Protein AF-A0A804P8D9-F1 (afdb_monomer)

Nearest PDB structures (foldseek):
  3zqs-assembly1_A  TM=8.638E-01  e=6.338E-15  Homo sapiens
  7kzt-assembly1_L  TM=6.706E-01  e=1.428E-16  Homo sapiens
  7kzp-assembly1_M  TM=8.782E-01  e=5.090E-13  Homo sapiens
  3k1l-assembly2_A  TM=6.107E-01  e=3.452E-10  Drosophila melanogaster
  3k1l-assembly1_B  TM=6.037E-01  e=4.643E-10  Drosophila melanogaster

Radius of gyration: 27.15 Å; Cα contacts (8 Å, |Δi|>4): 315; chains: 1; bounding box: 83×51×57 Å

Structure (mmCIF, N/CA/C/O backbone):
data_AF-A0A804P8D9-F1
#
_entry.id   AF-A0A804P8D9-F1
#
loop_
_atom_site.group_PDB
_atom_site.id
_atom_site.type_symbol
_atom_site.label_atom_id
_atom_site.label_alt_id
_atom_site.label_comp_id
_atom_site.label_asym_id
_atom_site.label_entity_id
_atom_site.label_seq_id
_atom_site.pdbx_PDB_ins_code
_atom_site.Cartn_x
_atom_site.Cartn_y
_atom_site.Cartn_z
_atom_site.occupancy
_atom_site.B_iso_or_equiv
_atom_site.auth_seq_id
_atom_site.auth_comp_id
_atom_site.auth_asym_id
_atom_site.auth_atom_id
_atom_site.pdbx_PDB_model_num
ATOM 1 N N . MET A 1 1 ? 1.919 -11.960 -10.373 1.00 70.56 1 MET A N 1
ATOM 2 C CA . MET A 1 1 ? 2.557 -11.935 -11.715 1.00 70.56 1 MET A CA 1
ATOM 3 C C . MET A 1 1 ? 3.075 -10.523 -11.920 1.00 70.56 1 MET A C 1
ATOM 5 O O . MET A 1 1 ? 2.316 -9.618 -11.621 1.00 70.56 1 MET A O 1
ATOM 9 N N . HIS A 1 2 ? 4.317 -10.318 -12.372 1.00 87.25 2 HIS A N 1
ATOM 10 C CA . HIS A 1 2 ? 4.842 -8.968 -12.634 1.00 87.25 2 HIS A CA 1
ATOM 11 C C . HIS A 1 2 ? 5.103 -8.790 -14.128 1.00 87.25 2 HIS A C 1
ATOM 13 O O . HIS A 1 2 ? 5.672 -9.678 -14.767 1.00 87.25 2 HIS A O 1
ATOM 19 N N . LEU A 1 3 ? 4.702 -7.639 -14.662 1.00 90.06 3 LEU A N 1
ATOM 20 C CA . LEU A 1 3 ? 4.979 -7.231 -16.033 1.00 90.06 3 LEU A CA 1
ATOM 21 C C . LEU A 1 3 ? 6.156 -6.253 -16.034 1.00 90.06 3 LEU A C 1
ATOM 23 O O . LEU A 1 3 ? 6.148 -5.291 -15.267 1.00 90.06 3 LEU A O 1
ATOM 27 N N . LEU A 1 4 ? 7.156 -6.515 -16.877 1.00 93.75 4 LEU A N 1
ATOM 28 C CA . LEU A 1 4 ? 8.277 -5.608 -17.107 1.00 93.75 4 LEU A CA 1
ATOM 29 C C . LEU A 1 4 ? 8.201 -5.091 -18.541 1.00 93.75 4 LEU A C 1
ATOM 31 O O . LEU A 1 4 ? 8.325 -5.856 -19.501 1.00 93.75 4 LEU A O 1
ATOM 35 N N . GLU A 1 5 ? 8.046 -3.785 -18.681 1.00 95.31 5 GLU A N 1
ATOM 36 C CA . GLU A 1 5 ? 8.131 -3.098 -19.961 1.00 95.31 5 GLU A CA 1
ATOM 37 C C . GLU A 1 5 ? 9.526 -2.511 -20.124 1.00 95.31 5 GLU A C 1
ATOM 39 O O . GLU A 1 5 ? 10.049 -1.866 -19.212 1.00 95.31 5 GLU A O 1
ATOM 44 N N . ILE A 1 6 ? 10.137 -2.734 -21.289 1.00 95.50 6 ILE A N 1
ATOM 45 C CA . ILE A 1 6 ? 11.463 -2.209 -21.611 1.00 95.50 6 ILE A CA 1
ATOM 46 C C . ILE A 1 6 ? 11.356 -1.357 -22.873 1.00 95.50 6 ILE A C 1
ATOM 48 O O . ILE A 1 6 ? 10.941 -1.834 -23.932 1.00 95.50 6 ILE A O 1
ATOM 52 N N . THR A 1 7 ? 11.771 -0.097 -22.769 1.00 94.81 7 THR A N 1
ATOM 53 C CA . THR A 1 7 ? 11.796 0.842 -23.894 1.00 94.81 7 THR A CA 1
ATOM 54 C C . THR A 1 7 ? 13.235 1.099 -24.322 1.00 94.81 7 THR A C 1
ATOM 56 O O . THR A 1 7 ? 14.093 1.450 -23.510 1.00 94.81 7 THR A O 1
ATOM 59 N N . LEU A 1 8 ? 13.505 0.915 -25.617 1.00 94.69 8 LEU A N 1
ATOM 60 C CA . LEU A 1 8 ? 14.832 1.133 -26.189 1.00 94.69 8 LEU A CA 1
ATOM 61 C C . LEU A 1 8 ? 14.921 2.546 -26.782 1.00 94.69 8 LEU A C 1
ATOM 63 O O . LEU A 1 8 ? 14.118 2.876 -27.661 1.00 94.69 8 LEU A O 1
ATOM 67 N N . PRO A 1 9 ? 15.879 3.381 -26.345 1.00 93.69 9 PRO A N 1
ATOM 68 C CA . PRO A 1 9 ? 16.094 4.690 -26.949 1.00 93.69 9 PRO A CA 1
ATOM 69 C C . PRO A 1 9 ? 16.750 4.568 -28.333 1.00 93.69 9 PRO A C 1
ATOM 71 O O . PRO A 1 9 ? 17.374 3.560 -28.659 1.00 93.69 9 PRO A O 1
ATOM 74 N N . MET A 1 10 ? 16.693 5.642 -29.126 1.00 92.25 10 MET A N 1
ATOM 75 C CA . MET A 1 10 ? 17.360 5.712 -30.439 1.00 92.25 10 MET A CA 1
ATOM 76 C C . MET A 1 10 ? 18.881 5.508 -30.359 1.00 92.25 10 MET A C 1
ATOM 78 O O . MET A 1 10 ? 19.472 4.977 -31.291 1.00 92.25 10 MET A O 1
ATOM 82 N N . GLY A 1 11 ? 19.509 5.910 -29.248 1.00 90.12 11 GLY A N 1
ATOM 83 C CA . GLY A 1 11 ? 20.945 5.747 -29.004 1.00 90.12 11 GLY A CA 1
ATOM 84 C C . GLY A 1 11 ? 21.343 4.387 -28.425 1.00 90.12 11 GLY A C 1
ATOM 85 O O . GLY A 1 11 ? 22.463 4.245 -27.945 1.00 90.12 11 GLY A O 1
ATOM 86 N N . TYR A 1 12 ? 20.445 3.401 -28.387 1.00 89.62 12 TYR A N 1
ATOM 87 C CA . TYR A 1 12 ? 20.759 2.068 -27.871 1.00 89.62 12 TYR A CA 1
ATOM 88 C C . TYR A 1 12 ? 21.812 1.358 -28.753 1.00 89.62 12 TYR A C 1
ATOM 90 O O . TYR A 1 12 ? 21.671 1.380 -29.977 1.00 89.62 12 TYR A O 1
ATOM 98 N N . PRO A 1 13 ? 22.827 0.672 -28.183 1.00 88.56 13 PRO A N 1
ATOM 99 C CA . PRO A 1 13 ? 23.043 0.393 -26.757 1.00 88.56 13 PRO A CA 1
ATOM 100 C C . PRO A 1 13 ? 23.926 1.409 -26.009 1.00 88.56 13 PRO A C 1
ATOM 102 O O . PRO A 1 13 ? 24.152 1.223 -24.814 1.00 88.56 13 PRO A O 1
ATOM 105 N N . GLU A 1 14 ? 24.427 2.462 -26.664 1.00 92.19 14 GLU A N 1
ATOM 106 C CA . GLU A 1 14 ? 25.230 3.507 -25.999 1.00 92.19 14 GLU A CA 1
ATOM 107 C C . GLU A 1 14 ? 24.412 4.249 -24.929 1.00 92.19 14 GLU A C 1
ATOM 109 O O . GLU A 1 14 ? 24.916 4.588 -23.861 1.00 92.19 14 GLU A O 1
ATOM 114 N N . SER A 1 15 ? 23.115 4.438 -25.183 1.00 90.06 15 SER A N 1
ATOM 115 C CA . SER A 1 15 ? 22.131 4.899 -24.200 1.00 90.06 15 SER A CA 1
ATOM 116 C C . SER A 1 15 ? 21.420 3.716 -23.522 1.00 90.06 15 SER A C 1
ATOM 118 O O . SER A 1 15 ? 21.020 2.775 -24.220 1.00 90.06 15 SER A O 1
ATOM 120 N N . PRO A 1 16 ? 21.213 3.749 -22.189 1.00 93.06 16 PRO A N 1
ATOM 121 C CA . PRO A 1 16 ? 20.563 2.663 -21.462 1.00 93.06 16 PRO A CA 1
ATOM 122 C C . PRO A 1 16 ? 19.077 2.530 -21.818 1.00 93.06 16 PRO A C 1
ATOM 124 O O . PRO A 1 16 ? 18.420 3.537 -22.092 1.00 93.06 16 PRO A O 1
ATOM 127 N N . PRO A 1 17 ? 18.512 1.310 -21.773 1.00 94.38 17 PRO A N 1
ATOM 128 C CA . PRO A 1 17 ? 17.069 1.130 -21.857 1.00 94.38 17 PRO A CA 1
ATOM 129 C C . PRO A 1 17 ? 16.378 1.715 -20.618 1.00 94.38 17 PRO A C 1
ATOM 131 O O . PRO A 1 17 ? 16.931 1.684 -19.516 1.00 94.38 17 PRO A O 1
ATOM 134 N N . SER A 1 18 ? 15.148 2.200 -20.783 1.00 94.50 18 SER A N 1
ATOM 135 C CA . SER A 1 18 ? 14.271 2.538 -19.659 1.00 94.50 18 SER A CA 1
ATOM 136 C C . SER A 1 18 ? 13.321 1.383 -19.356 1.00 94.50 18 SER A C 1
ATOM 138 O O . SER A 1 18 ? 12.985 0.589 -20.239 1.00 94.50 18 SER A O 1
ATOM 140 N N . ILE A 1 19 ? 12.909 1.278 -18.092 1.00 95.75 19 ILE A N 1
ATOM 141 C CA . ILE A 1 19 ? 11.992 0.237 -17.629 1.00 95.75 19 ILE A CA 1
ATOM 142 C C . ILE A 1 19 ? 10.770 0.834 -16.939 1.00 95.75 19 ILE A C 1
ATOM 144 O O . ILE A 1 19 ? 10.863 1.888 -16.312 1.00 95.75 19 ILE A O 1
ATOM 148 N N . SER A 1 20 ? 9.650 0.126 -17.032 1.00 95.62 20 SER A N 1
ATOM 149 C CA . SER A 1 20 ? 8.416 0.397 -16.296 1.00 95.62 20 SER A CA 1
ATOM 150 C C . SER A 1 20 ? 7.831 -0.920 -15.788 1.00 95.62 20 SER A C 1
ATOM 152 O O . SER A 1 20 ? 7.937 -1.951 -16.456 1.00 95.62 20 SER A O 1
ATOM 154 N N . ALA A 1 21 ? 7.268 -0.901 -14.582 1.00 94.50 21 ALA A N 1
ATOM 155 C CA . ALA A 1 21 ? 6.619 -2.046 -13.954 1.00 94.50 21 ALA A CA 1
ATOM 156 C C . ALA A 1 21 ? 5.716 -1.580 -12.803 1.00 94.50 21 ALA A C 1
ATOM 158 O O . ALA A 1 21 ? 5.996 -0.561 -12.172 1.00 94.50 21 ALA A O 1
ATOM 159 N N . ASP A 1 22 ? 4.683 -2.366 -12.487 1.00 94.62 22 ASP A N 1
ATOM 160 C CA . ASP A 1 22 ? 3.843 -2.180 -11.293 1.00 94.62 22 ASP A CA 1
ATOM 161 C C . ASP A 1 22 ? 4.613 -2.648 -10.044 1.00 94.62 22 ASP A C 1
ATOM 163 O O . ASP A 1 22 ? 4.517 -3.795 -9.608 1.00 94.62 22 ASP A O 1
ATOM 167 N N . VAL A 1 23 ? 5.487 -1.777 -9.537 1.00 96.00 23 VAL A N 1
ATOM 168 C CA . VAL A 1 23 ? 6.312 -1.962 -8.333 1.00 96.00 23 VAL A CA 1
ATOM 169 C C . VAL A 1 23 ? 6.397 -0.633 -7.571 1.00 96.00 23 VAL A C 1
ATOM 171 O O . VAL A 1 23 ? 6.328 0.422 -8.201 1.00 96.00 23 VAL A O 1
ATOM 174 N N . PRO A 1 24 ? 6.583 -0.632 -6.236 1.00 95.38 24 PRO A N 1
ATOM 175 C CA . PRO A 1 24 ? 6.532 0.604 -5.444 1.00 95.38 24 PRO A CA 1
ATOM 176 C C . PRO A 1 24 ? 7.679 1.569 -5.769 1.00 95.38 24 PRO A C 1
ATOM 178 O O . PRO A 1 24 ? 7.572 2.775 -5.569 1.00 95.38 24 PRO A O 1
ATOM 181 N N . TYR A 1 25 ? 8.798 1.041 -6.268 1.00 96.56 25 TYR A N 1
ATOM 182 C CA . TYR A 1 25 ? 9.882 1.821 -6.848 1.00 96.56 25 TYR A CA 1
ATOM 183 C C . TYR A 1 25 ? 10.710 0.948 -7.791 1.00 96.56 25 TYR A C 1
ATOM 185 O O . TYR A 1 25 ? 10.872 -0.257 -7.572 1.00 96.56 25 TYR A O 1
ATOM 193 N N . LEU A 1 26 ? 11.260 1.560 -8.839 1.00 96.44 26 LEU A N 1
ATOM 194 C CA . LEU A 1 26 ? 12.100 0.871 -9.817 1.00 96.44 26 LEU A CA 1
ATOM 195 C C . LEU A 1 26 ? 13.545 0.721 -9.308 1.00 96.44 26 LEU A C 1
ATOM 197 O O . LEU A 1 26 ? 14.041 1.590 -8.579 1.00 96.44 26 LEU A O 1
ATOM 201 N N . PRO A 1 27 ? 14.254 -0.354 -9.702 1.00 95.56 27 PRO A N 1
ATOM 202 C CA . PRO A 1 27 ? 15.679 -0.468 -9.439 1.00 95.56 27 PRO A CA 1
ATOM 203 C C . PRO A 1 27 ? 16.461 0.544 -10.275 1.00 95.56 27 PRO A C 1
ATOM 205 O O . PRO A 1 27 ? 16.093 0.869 -11.407 1.00 95.56 27 PRO A O 1
ATOM 208 N N . LYS A 1 28 ? 17.612 0.978 -9.757 1.00 94.50 28 LYS A N 1
ATOM 209 C CA . LYS A 1 28 ? 18.605 1.664 -10.584 1.00 94.50 28 LYS A CA 1
ATOM 210 C C . LYS A 1 28 ? 19.271 0.631 -11.490 1.00 94.50 28 LYS A C 1
ATOM 212 O O . LYS A 1 28 ? 19.990 -0.235 -11.004 1.00 94.50 28 LYS A O 1
ATOM 217 N N . ILE A 1 29 ? 19.037 0.732 -12.794 1.00 94.12 29 ILE A N 1
ATOM 218 C CA . ILE A 1 29 ? 19.648 -0.173 -13.768 1.00 94.12 29 ILE A CA 1
ATOM 219 C C . ILE A 1 29 ? 21.111 0.210 -13.990 1.00 94.12 29 ILE A C 1
ATOM 221 O O . ILE A 1 29 ? 21.431 1.323 -14.408 1.00 94.12 29 ILE A O 1
ATOM 225 N N . HIS A 1 30 ? 22.001 -0.739 -13.728 1.00 95.94 30 HIS A N 1
ATOM 226 C CA . HIS A 1 30 ? 23.399 -0.681 -14.116 1.00 95.94 30 HIS A CA 1
ATOM 227 C C . HIS A 1 30 ? 23.526 -1.132 -15.572 1.00 95.94 30 HIS A C 1
ATOM 229 O O . HIS A 1 30 ? 23.191 -2.268 -15.917 1.00 95.94 30 HIS A O 1
ATOM 235 N N . TRP A 1 31 ? 23.994 -0.227 -16.428 1.00 96.19 31 TRP A N 1
ATOM 236 C CA . TRP A 1 31 ? 24.093 -0.439 -17.867 1.00 96.19 31 TRP A CA 1
ATOM 237 C C . TRP A 1 31 ? 25.438 0.038 -18.410 1.00 96.19 31 TRP A C 1
ATOM 239 O O . TRP A 1 31 ? 26.001 1.026 -17.942 1.00 96.19 31 TRP A O 1
ATOM 249 N N . SER A 1 32 ? 25.927 -0.659 -19.430 1.00 95.62 32 SER A N 1
ATOM 250 C CA . SER A 1 32 ? 27.076 -0.281 -20.250 1.00 95.62 32 SER A CA 1
ATOM 251 C C . SER A 1 32 ? 26.825 -0.698 -21.702 1.00 95.62 32 SER A C 1
ATOM 253 O O . SER A 1 32 ? 25.972 -1.546 -21.956 1.00 95.62 32 SER A O 1
ATOM 255 N N . LYS A 1 33 ? 27.623 -0.210 -22.659 1.00 90.44 33 LYS A N 1
ATOM 256 C CA . LYS A 1 33 ? 27.546 -0.648 -24.071 1.00 90.44 33 LYS A CA 1
ATOM 257 C C . LYS A 1 33 ? 27.732 -2.163 -24.281 1.00 90.44 33 LYS A C 1
ATOM 259 O O . LYS A 1 33 ? 27.297 -2.728 -25.284 1.00 90.44 33 LYS A O 1
ATOM 264 N N . ASN A 1 34 ? 28.356 -2.842 -23.316 1.00 93.88 34 ASN A N 1
ATOM 265 C CA . ASN A 1 34 ? 28.555 -4.293 -23.334 1.00 93.88 34 ASN A CA 1
ATOM 266 C C . ASN A 1 34 ? 27.398 -5.063 -22.682 1.00 93.88 34 ASN A C 1
ATOM 268 O O . ASN A 1 34 ? 27.319 -6.283 -22.831 1.00 93.88 34 ASN A O 1
ATOM 272 N N . SER A 1 35 ? 26.494 -4.367 -21.995 1.00 96.06 35 SER A N 1
ATOM 273 C CA . SER A 1 35 ? 25.303 -4.960 -21.402 1.00 96.06 35 SER A CA 1
ATOM 274 C C . SER A 1 35 ? 24.313 -5.409 -22.480 1.00 96.06 35 SER A C 1
ATOM 276 O O . SER A 1 35 ? 24.371 -5.024 -23.654 1.00 96.06 35 SER A O 1
ATOM 278 N N . ARG A 1 36 ? 23.410 -6.297 -22.087 1.00 94.62 36 ARG A N 1
ATOM 279 C CA . ARG A 1 36 ? 22.353 -6.880 -22.913 1.00 94.62 36 ARG A CA 1
ATOM 280 C C . ARG A 1 36 ? 21.032 -6.794 -22.160 1.00 94.62 36 ARG A C 1
ATOM 282 O O . ARG A 1 36 ? 21.011 -6.714 -20.936 1.00 94.62 36 ARG A O 1
ATOM 289 N N . LEU A 1 37 ? 19.908 -6.889 -22.870 1.00 93.69 37 LEU A N 1
ATOM 290 C CA . LEU A 1 37 ? 18.577 -6.841 -22.241 1.00 93.69 37 LEU A CA 1
ATOM 291 C C . LEU A 1 37 ? 18.379 -7.913 -21.158 1.00 93.69 37 LEU A C 1
ATOM 293 O O . LEU A 1 37 ? 17.711 -7.654 -20.161 1.00 93.69 37 LEU A O 1
ATOM 297 N N . LYS A 1 38 ? 19.027 -9.079 -21.290 1.00 95.12 38 LYS A N 1
ATOM 298 C CA . LYS A 1 38 ? 19.039 -10.101 -20.232 1.00 95.12 38 LYS A CA 1
ATOM 299 C C . LYS A 1 38 ? 19.589 -9.579 -18.898 1.00 95.12 38 LYS A C 1
ATOM 301 O O . LYS A 1 38 ? 19.098 -9.987 -17.855 1.00 95.12 38 LYS A O 1
ATOM 306 N N . ASP A 1 39 ? 20.546 -8.651 -18.916 1.00 96.06 39 ASP A N 1
ATOM 307 C CA . ASP A 1 39 ? 21.148 -8.101 -17.698 1.00 96.06 39 ASP A CA 1
ATOM 308 C C . ASP A 1 39 ? 20.156 -7.185 -16.970 1.00 96.06 39 ASP A C 1
ATOM 310 O O . ASP A 1 39 ? 20.126 -7.162 -15.742 1.00 96.06 39 ASP A O 1
ATOM 314 N N . VAL A 1 40 ? 19.298 -6.478 -17.717 1.00 96.06 40 VAL A N 1
ATOM 315 C CA . VAL A 1 40 ? 18.178 -5.694 -17.165 1.00 96.06 40 VAL A CA 1
ATOM 316 C C . VAL A 1 40 ? 17.165 -6.622 -16.502 1.00 96.06 40 VAL A C 1
ATOM 318 O O . VAL A 1 40 ? 16.740 -6.366 -15.379 1.00 96.06 40 VAL A O 1
ATOM 321 N N . ILE A 1 41 ? 16.824 -7.733 -17.162 1.00 95.56 41 ILE A N 1
ATOM 322 C CA . ILE A 1 41 ? 15.901 -8.738 -16.619 1.00 95.56 41 ILE A CA 1
ATOM 323 C C . ILE A 1 41 ? 16.467 -9.345 -15.329 1.00 95.56 41 ILE A C 1
ATOM 325 O O . ILE A 1 41 ? 15.751 -9.415 -14.334 1.00 95.56 41 ILE A O 1
ATOM 329 N N . CYS A 1 42 ? 17.747 -9.729 -15.306 1.00 97.12 42 CYS A N 1
ATOM 330 C CA . CYS A 1 42 ? 18.402 -10.263 -14.109 1.00 97.12 42 CYS A CA 1
ATOM 331 C C . CYS A 1 42 ? 18.394 -9.256 -12.947 1.00 97.12 42 CYS A C 1
ATOM 333 O O . CYS A 1 42 ? 18.073 -9.622 -11.816 1.00 97.12 42 CYS A O 1
ATOM 335 N N . GLN A 1 43 ? 18.704 -7.983 -13.218 1.00 97.62 43 GLN A N 1
ATOM 336 C CA . GLN A 1 43 ? 18.652 -6.918 -12.211 1.00 97.62 43 GLN A CA 1
ATOM 337 C C . GLN A 1 43 ? 17.231 -6.703 -11.685 1.00 97.62 43 GLN A C 1
ATOM 339 O O . GLN A 1 43 ? 17.032 -6.598 -10.475 1.00 97.62 43 GLN A O 1
ATOM 344 N N . PHE A 1 44 ? 16.232 -6.704 -12.568 1.00 97.12 44 PHE A N 1
ATOM 345 C CA . PHE A 1 44 ? 14.835 -6.584 -12.168 1.00 97.12 44 PHE A CA 1
ATOM 346 C C . PHE A 1 44 ? 14.380 -7.784 -11.329 1.00 97.12 44 PHE A C 1
ATOM 348 O O . PHE A 1 44 ? 13.766 -7.605 -10.285 1.00 97.12 44 PHE A O 1
ATOM 355 N N . GLN A 1 45 ? 14.747 -9.010 -11.704 1.00 96.38 45 GLN A N 1
ATOM 356 C CA . GLN A 1 45 ? 14.450 -10.206 -10.911 1.00 96.38 45 GLN A CA 1
ATOM 357 C C . GLN A 1 45 ? 15.087 -10.164 -9.518 1.00 96.38 45 GLN A C 1
ATOM 359 O O . GLN A 1 45 ? 14.454 -10.577 -8.548 1.00 96.38 45 GLN A O 1
ATOM 364 N N . ALA A 1 46 ? 16.322 -9.668 -9.397 1.00 97.06 46 ALA A N 1
ATOM 365 C CA . ALA A 1 46 ? 16.956 -9.453 -8.099 1.00 97.06 46 ALA A CA 1
ATOM 366 C C . ALA A 1 46 ? 16.199 -8.398 -7.276 1.00 97.06 46 ALA A C 1
ATOM 368 O O . ALA A 1 46 ? 15.964 -8.600 -6.087 1.00 97.06 46 ALA A O 1
ATOM 369 N N . HIS A 1 47 ? 15.743 -7.325 -7.920 1.00 97.56 47 HIS A N 1
ATOM 370 C CA . HIS A 1 47 ? 14.931 -6.286 -7.289 1.00 97.56 47 HIS A CA 1
ATOM 371 C C . HIS A 1 47 ? 13.590 -6.808 -6.764 1.00 97.56 47 HIS A C 1
ATOM 373 O O . HIS A 1 47 ? 13.218 -6.506 -5.634 1.00 97.56 47 HIS A O 1
ATOM 379 N N . LEU A 1 48 ? 12.902 -7.667 -7.524 1.00 95.88 48 LEU A N 1
ATOM 380 C CA . LEU A 1 48 ? 11.666 -8.315 -7.066 1.00 95.88 48 LEU A CA 1
ATOM 381 C C . LEU A 1 48 ? 11.884 -9.133 -5.780 1.00 95.88 48 LEU A C 1
ATOM 383 O O . LEU A 1 48 ? 10.988 -9.206 -4.947 1.00 95.88 48 LEU A O 1
ATOM 387 N N . LYS A 1 49 ? 13.069 -9.732 -5.585 1.00 96.31 49 LYS A N 1
ATOM 388 C CA . LYS A 1 49 ? 13.386 -10.454 -4.339 1.00 96.31 49 LYS A CA 1
ATOM 389 C C . LYS A 1 49 ? 13.515 -9.512 -3.143 1.00 96.31 49 LYS A C 1
ATOM 391 O O . LYS A 1 49 ? 13.094 -9.883 -2.056 1.00 96.31 49 LYS A O 1
ATOM 396 N N . ILE A 1 50 ? 14.064 -8.312 -3.343 1.00 96.44 50 ILE A N 1
ATOM 397 C CA . ILE A 1 50 ? 14.168 -7.280 -2.298 1.00 96.44 50 ILE A CA 1
ATOM 398 C C . ILE A 1 50 ? 12.768 -6.798 -1.897 1.00 96.44 50 ILE A C 1
ATOM 400 O O . ILE A 1 50 ? 12.460 -6.700 -0.716 1.00 96.44 50 ILE A O 1
ATOM 404 N N . LEU A 1 51 ? 11.897 -6.565 -2.881 1.00 97.50 51 LEU A N 1
ATOM 405 C CA . LEU A 1 51 ? 10.518 -6.116 -2.662 1.00 97.50 51 LEU A CA 1
ATOM 406 C C . LEU A 1 51 ? 9.596 -7.178 -2.042 1.00 97.50 51 LEU A C 1
ATOM 408 O O . LEU A 1 51 ? 8.480 -6.855 -1.642 1.00 97.50 51 LEU A O 1
ATOM 412 N N . GLN A 1 52 ? 10.040 -8.434 -1.937 1.00 96.31 52 GLN A N 1
ATOM 413 C CA . GLN A 1 52 ? 9.209 -9.514 -1.410 1.00 96.31 52 GLN A CA 1
ATOM 414 C C . GLN A 1 52 ? 8.791 -9.269 0.045 1.00 96.31 52 GLN A C 1
ATOM 416 O O . GLN A 1 52 ? 7.667 -9.605 0.403 1.00 96.31 52 GLN A O 1
ATOM 421 N N . GLU A 1 53 ? 9.654 -8.667 0.869 1.00 95.75 53 GLU A N 1
ATOM 422 C CA . GLU A 1 53 ? 9.294 -8.314 2.248 1.00 95.75 53 GLU A CA 1
ATOM 423 C C . GLU A 1 53 ? 8.153 -7.290 2.276 1.00 95.75 53 GLU A C 1
ATOM 425 O O . GLU A 1 53 ? 7.210 -7.449 3.043 1.00 95.75 53 GLU A O 1
ATOM 430 N N . PHE A 1 54 ? 8.185 -6.296 1.382 1.00 97.81 54 PHE A N 1
ATOM 431 C CA . PHE A 1 54 ? 7.125 -5.297 1.275 1.00 97.81 54 PHE A CA 1
ATOM 432 C C . PHE A 1 54 ? 5.783 -5.929 0.914 1.00 97.81 54 PHE A C 1
ATOM 434 O O . PHE A 1 54 ? 4.805 -5.698 1.620 1.00 97.81 54 PHE A O 1
ATOM 441 N N . TRP A 1 55 ? 5.728 -6.768 -0.124 1.00 97.44 55 TRP A N 1
ATOM 442 C CA . TRP A 1 55 ? 4.470 -7.423 -0.491 1.00 97.44 55 TRP A CA 1
ATOM 443 C C . TRP A 1 55 ? 3.964 -8.366 0.594 1.00 97.44 55 TRP A C 1
ATOM 445 O O . TRP A 1 55 ? 2.767 -8.393 0.832 1.00 97.44 55 TRP A O 1
ATOM 455 N N . ASN A 1 56 ? 4.849 -9.059 1.315 1.00 96.00 56 ASN A N 1
ATOM 456 C CA . ASN A 1 56 ? 4.430 -9.886 2.447 1.00 96.00 56 ASN A CA 1
ATOM 457 C C . ASN A 1 56 ? 3.760 -9.047 3.549 1.00 96.00 56 ASN A C 1
ATOM 459 O O . ASN A 1 56 ? 2.737 -9.462 4.088 1.00 96.00 56 ASN A O 1
ATOM 463 N N . THR A 1 57 ? 4.312 -7.873 3.875 1.00 96.56 57 THR A N 1
ATOM 464 C CA . THR A 1 57 ? 3.707 -6.959 4.854 1.00 96.56 57 THR A CA 1
ATOM 465 C C . THR A 1 57 ? 2.368 -6.411 4.358 1.00 96.56 57 THR A C 1
ATOM 467 O O . THR A 1 57 ? 1.408 -6.380 5.125 1.00 96.56 57 THR A O 1
ATOM 470 N N . MET A 1 58 ? 2.269 -6.014 3.084 1.00 96.25 58 MET A N 1
ATOM 471 C CA . MET A 1 58 ? 1.004 -5.538 2.507 1.00 96.25 58 MET A CA 1
ATOM 472 C C . MET A 1 58 ? -0.061 -6.646 2.476 1.00 96.25 58 MET A C 1
ATOM 474 O O . MET A 1 58 ? -1.195 -6.395 2.868 1.00 96.25 58 MET A O 1
ATOM 478 N N . ASP A 1 59 ? 0.309 -7.875 2.104 1.00 94.19 59 ASP A N 1
ATOM 479 C CA . ASP A 1 59 ? -0.585 -9.041 2.106 1.00 94.19 59 ASP A CA 1
ATOM 480 C C . ASP A 1 59 ? -1.071 -9.380 3.529 1.00 94.19 59 ASP A C 1
ATOM 482 O O . ASP A 1 59 ? -2.227 -9.759 3.723 1.00 94.19 59 ASP A O 1
ATOM 486 N N . GLU A 1 60 ? -0.211 -9.240 4.547 1.00 94.19 60 GLU A N 1
ATOM 487 C CA . GLU A 1 60 ? -0.607 -9.407 5.952 1.00 94.19 60 GLU A CA 1
ATOM 488 C C . GLU A 1 60 ? -1.635 -8.347 6.367 1.00 94.19 60 GLU A C 1
ATOM 490 O O . GLU A 1 60 ? -2.666 -8.689 6.952 1.00 94.19 60 GLU A O 1
ATOM 495 N N . ILE A 1 61 ? -1.371 -7.078 6.042 1.00 94.88 61 ILE A N 1
ATOM 496 C CA . ILE A 1 61 ? -2.281 -5.956 6.300 1.00 94.88 61 ILE A CA 1
ATOM 497 C C . ILE A 1 61 ? -3.642 -6.220 5.648 1.00 94.88 61 ILE A C 1
ATOM 499 O O . ILE A 1 61 ? -4.662 -6.154 6.333 1.00 94.88 61 ILE A O 1
ATOM 503 N N . ASP A 1 62 ? -3.651 -6.585 4.366 1.00 91.44 62 ASP A N 1
ATOM 504 C CA . ASP A 1 62 ? -4.866 -6.806 3.576 1.00 91.44 62 ASP A CA 1
ATOM 505 C C . ASP A 1 62 ? -5.689 -7.998 4.073 1.00 91.44 62 ASP A C 1
ATOM 507 O O . ASP A 1 62 ? -6.915 -8.017 3.956 1.00 91.44 62 ASP A O 1
ATOM 511 N N . LYS A 1 63 ? -5.022 -8.996 4.658 1.00 91.38 63 LYS A N 1
ATOM 512 C CA . LYS A 1 63 ? -5.669 -10.186 5.209 1.00 91.38 63 LYS A CA 1
ATOM 513 C C . LYS A 1 63 ? -6.269 -9.956 6.595 1.00 91.38 63 LYS A C 1
ATOM 515 O O . LYS A 1 63 ? -7.290 -10.561 6.915 1.00 91.38 63 LYS A O 1
ATOM 520 N N . VAL A 1 64 ? -5.596 -9.179 7.443 1.00 93.19 64 VAL A N 1
ATOM 521 C CA . VAL A 1 64 ? -5.917 -9.087 8.879 1.00 93.19 64 VAL A CA 1
ATOM 522 C C . VAL A 1 64 ? -6.741 -7.851 9.219 1.00 93.19 64 VAL A C 1
ATOM 524 O O . VAL A 1 64 ? -7.524 -7.898 10.162 1.00 93.19 64 VAL A O 1
ATOM 527 N N . LEU A 1 65 ? -6.576 -6.749 8.487 1.00 94.50 65 LEU A N 1
ATOM 528 C CA . LEU A 1 65 ? -7.215 -5.472 8.799 1.00 94.50 65 LEU A CA 1
ATOM 529 C C . LEU A 1 65 ? -8.394 -5.195 7.871 1.00 94.50 65 LEU A C 1
ATOM 531 O O . LEU A 1 65 ? -8.400 -5.589 6.706 1.00 94.50 65 LEU A O 1
ATOM 535 N N . TRP A 1 66 ? -9.393 -4.465 8.368 1.00 94.50 66 TRP A N 1
ATOM 536 C CA . TRP A 1 66 ? -10.502 -4.012 7.534 1.00 94.50 66 TRP A CA 1
ATOM 537 C C . TRP A 1 66 ? -10.051 -2.891 6.587 1.00 94.50 66 TRP A C 1
ATOM 539 O O . TRP A 1 66 ? -10.133 -1.703 6.905 1.00 94.50 66 TRP A O 1
ATOM 549 N N . ILE A 1 67 ? -9.592 -3.279 5.396 1.00 93.44 67 ILE A N 1
ATOM 550 C CA . ILE A 1 67 ? -9.223 -2.354 4.320 1.00 93.44 67 ILE A CA 1
ATOM 551 C C . ILE A 1 67 ? -10.480 -1.848 3.613 1.00 93.44 67 ILE A C 1
ATOM 553 O O . ILE A 1 67 ? -11.289 -2.634 3.117 1.00 93.44 67 ILE A O 1
ATOM 557 N N . VAL A 1 68 ? -10.626 -0.528 3.570 1.00 88.19 68 VAL A N 1
ATOM 558 C CA . VAL A 1 68 ? -11.722 0.184 2.895 1.00 88.19 68 VAL A CA 1
ATOM 559 C C . VAL A 1 68 ? -11.287 0.659 1.513 1.00 88.19 68 VAL A C 1
ATOM 561 O O . VAL A 1 68 ? -12.092 0.706 0.592 1.00 88.19 68 VAL A O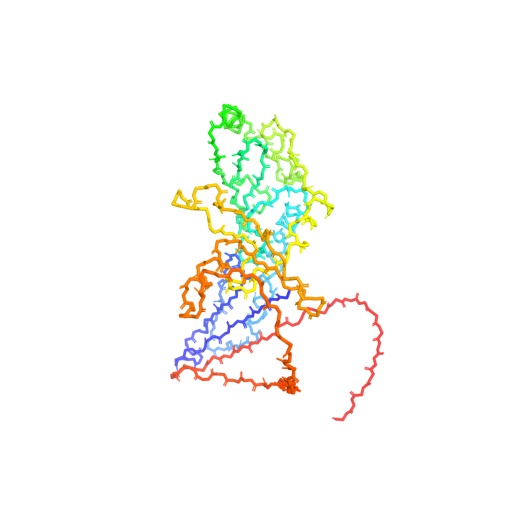 1
ATOM 564 N N . ASP A 1 69 ? -10.017 1.034 1.368 1.00 79.88 69 ASP A N 1
ATOM 565 C CA . ASP A 1 69 ? -9.451 1.493 0.102 1.00 79.88 69 ASP A CA 1
ATOM 566 C C . ASP A 1 69 ? -7.943 1.180 0.041 1.00 79.88 69 ASP A C 1
ATOM 568 O O . ASP A 1 69 ? -7.248 1.364 1.052 1.00 79.88 69 ASP A O 1
ATOM 572 N N . PRO A 1 70 ? -7.423 0.689 -1.099 1.00 82.31 70 PRO A N 1
ATOM 573 C CA . PRO A 1 70 ? -8.133 0.290 -2.324 1.00 82.31 70 PRO A CA 1
ATOM 574 C C . PRO A 1 70 ? -8.917 -1.024 -2.159 1.00 82.31 70 PRO A C 1
ATOM 576 O O . PRO A 1 70 ? -8.540 -1.895 -1.377 1.00 82.31 70 PRO A O 1
ATOM 579 N N . THR A 1 71 ? -9.962 -1.226 -2.965 1.00 75.94 71 THR A N 1
ATOM 580 C CA . THR A 1 71 ? -10.674 -2.521 -3.042 1.00 75.94 71 THR A CA 1
ATOM 581 C C . THR A 1 71 ? -9.869 -3.596 -3.777 1.00 75.94 71 THR A C 1
ATOM 583 O O . THR A 1 71 ? -9.998 -4.785 -3.487 1.00 75.94 71 THR A O 1
ATOM 586 N N . LYS A 1 72 ? -9.028 -3.183 -4.732 1.00 78.88 72 LYS A N 1
ATOM 587 C CA . LYS A 1 72 ? -8.121 -4.041 -5.507 1.00 78.88 72 LYS A CA 1
ATOM 588 C C . LYS A 1 72 ? -6.741 -3.377 -5.577 1.00 78.88 72 LYS A C 1
ATOM 590 O O . LYS A 1 72 ? -6.508 -2.571 -6.478 1.00 78.88 72 LYS A O 1
ATOM 595 N N . PRO A 1 73 ? -5.839 -3.650 -4.621 1.00 86.50 73 PRO A N 1
ATOM 596 C CA . PRO A 1 73 ? -4.517 -3.037 -4.618 1.00 86.50 73 PRO A CA 1
ATOM 597 C C . PRO A 1 73 ? -3.648 -3.521 -5.782 1.00 86.50 73 PRO A C 1
ATOM 599 O O . PRO A 1 73 ? -3.665 -4.700 -6.138 1.00 86.50 73 PRO A O 1
ATOM 602 N N . SER A 1 74 ? -2.847 -2.610 -6.341 1.00 89.00 74 SER A N 1
ATOM 603 C CA . SER A 1 74 ? -1.758 -2.956 -7.262 1.00 89.00 74 SER A CA 1
ATOM 604 C C . SER A 1 74 ? -0.467 -3.258 -6.492 1.00 89.00 74 SER A C 1
ATOM 606 O O . SER A 1 74 ? -0.330 -2.904 -5.316 1.00 89.00 74 SER A O 1
ATOM 608 N N . TYR A 1 75 ? 0.517 -3.870 -7.154 1.00 91.12 75 TYR A N 1
ATOM 609 C CA . TYR A 1 75 ? 1.807 -4.182 -6.535 1.00 91.12 75 TYR A CA 1
ATOM 610 C C . TYR A 1 75 ? 2.652 -2.937 -6.237 1.00 91.12 75 TYR A C 1
ATOM 612 O O . TYR A 1 75 ? 3.557 -3.017 -5.403 1.00 91.12 75 TYR A O 1
ATOM 620 N N . ALA A 1 76 ? 2.384 -1.805 -6.896 1.00 93.56 76 ALA A N 1
ATOM 621 C CA . ALA A 1 76 ? 3.026 -0.525 -6.606 1.00 93.56 76 ALA A CA 1
ATOM 622 C C . ALA A 1 76 ? 2.417 0.220 -5.412 1.00 93.56 76 ALA A C 1
ATOM 624 O O . ALA A 1 76 ? 3.046 1.129 -4.869 1.00 93.56 76 ALA A O 1
ATOM 625 N N . MET A 1 77 ? 1.198 -0.132 -5.000 1.00 90.56 77 MET A N 1
ATOM 626 C CA . MET A 1 77 ? 0.443 0.673 -4.052 1.00 90.56 77 MET A CA 1
ATOM 627 C C . MET A 1 77 ? 0.870 0.422 -2.602 1.00 90.56 77 MET A C 1
ATOM 629 O O . MET A 1 77 ? 0.616 -0.641 -2.038 1.00 90.56 77 MET A O 1
ATOM 633 N N . SER A 1 78 ? 1.460 1.445 -1.983 1.00 94.75 78 SER A N 1
ATOM 634 C CA . SER A 1 78 ? 2.008 1.407 -0.620 1.00 94.75 78 SER A CA 1
ATOM 635 C C . SER A 1 78 ? 1.088 1.965 0.468 1.00 94.75 78 SER A C 1
ATOM 637 O O . SER A 1 78 ? 1.464 1.948 1.639 1.00 94.75 78 SER A O 1
ATOM 639 N N . HIS A 1 79 ? -0.088 2.481 0.103 1.00 93.88 79 HIS A N 1
ATOM 640 C CA . HIS A 1 79 ? -1.052 3.002 1.069 1.00 93.88 79 HIS A CA 1
ATOM 641 C C . HIS A 1 79 ? -2.217 2.042 1.284 1.00 93.88 79 HIS A C 1
ATOM 643 O O . HIS A 1 79 ? -2.577 1.287 0.378 1.00 93.88 79 HIS A O 1
ATOM 649 N N . ARG A 1 80 ? -2.825 2.111 2.472 1.00 95.44 80 ARG A N 1
ATOM 650 C CA . ARG A 1 80 ? -4.095 1.460 2.817 1.00 95.44 80 ARG A CA 1
ATOM 651 C C . ARG A 1 80 ? -4.925 2.362 3.717 1.00 95.44 80 ARG A C 1
ATOM 653 O O . ARG A 1 80 ? -4.412 2.889 4.704 1.00 95.44 80 ARG A O 1
ATOM 660 N N . ARG A 1 81 ? -6.211 2.507 3.405 1.00 94.44 81 ARG A N 1
ATOM 661 C CA . ARG A 1 81 ? -7.203 3.122 4.289 1.00 94.44 81 ARG A CA 1
ATOM 662 C C . ARG A 1 81 ? -7.897 2.028 5.086 1.00 94.44 81 ARG A C 1
ATOM 664 O O . ARG A 1 81 ? -8.604 1.201 4.517 1.00 94.44 81 ARG A O 1
ATOM 671 N N . ILE A 1 82 ? -7.688 2.037 6.394 1.00 95.50 82 ILE A N 1
ATOM 672 C CA . ILE A 1 82 ? -8.193 1.028 7.327 1.00 95.50 82 ILE A CA 1
ATOM 673 C C . ILE A 1 82 ? -9.358 1.618 8.122 1.00 95.50 82 ILE A C 1
ATOM 675 O O . ILE A 1 82 ? -9.262 2.752 8.602 1.00 95.50 82 ILE A O 1
ATOM 679 N N . ALA A 1 83 ? -10.439 0.854 8.270 1.00 94.00 83 ALA A N 1
ATOM 680 C CA . ALA A 1 83 ? -11.567 1.215 9.122 1.00 94.00 83 ALA A CA 1
ATOM 681 C C . ALA A 1 83 ? -11.211 1.071 10.608 1.00 94.00 83 ALA A C 1
ATOM 683 O O . ALA A 1 83 ? -10.627 0.075 11.035 1.00 94.00 83 ALA A O 1
ATOM 684 N N . LEU A 1 84 ? -11.616 2.059 11.404 1.00 92.88 84 LEU A N 1
ATOM 685 C CA . LEU A 1 84 ? -11.491 2.074 12.865 1.00 92.88 84 LEU A CA 1
ATOM 686 C C . LEU A 1 84 ? -12.863 1.996 13.571 1.00 92.88 84 LEU A C 1
ATOM 688 O O . LEU A 1 84 ? -12.923 2.010 14.803 1.00 92.88 84 LEU A O 1
ATOM 692 N N . GLY A 1 85 ? -13.953 1.885 12.801 1.00 87.75 85 GLY A N 1
ATOM 693 C CA . GLY A 1 85 ? -15.343 1.961 13.274 1.00 87.75 85 GLY A CA 1
ATOM 694 C C . GLY A 1 85 ? -15.840 3.404 13.413 1.00 87.75 85 GLY A C 1
ATOM 695 O O . GLY A 1 85 ? -15.024 4.320 13.436 1.00 87.75 85 GLY A O 1
ATOM 696 N N . ASP A 1 86 ? -17.158 3.594 13.510 1.00 86.00 86 ASP A N 1
ATOM 697 C CA . ASP A 1 86 ? -17.810 4.904 13.726 1.00 86.00 86 ASP A CA 1
ATOM 698 C C . ASP A 1 86 ? -17.375 5.974 12.705 1.00 86.00 86 ASP A C 1
ATOM 700 O O . ASP A 1 86 ? -16.973 7.080 13.061 1.00 86.00 86 ASP A O 1
ATOM 704 N N . ASP A 1 87 ? -17.329 5.596 11.422 1.00 85.50 87 ASP A N 1
ATOM 705 C CA . ASP A 1 87 ? -16.854 6.444 10.316 1.00 85.50 87 ASP A CA 1
ATOM 706 C C . ASP A 1 87 ? -15.463 7.075 10.533 1.00 85.50 87 ASP A C 1
ATOM 708 O O . ASP A 1 87 ? -15.101 8.090 9.930 1.00 85.50 87 ASP A O 1
ATOM 712 N N . CYS A 1 88 ? -14.640 6.434 11.366 1.00 89.56 88 CYS A N 1
ATOM 713 C CA . CYS A 1 88 ? -13.243 6.775 11.561 1.00 89.56 88 CYS A CA 1
ATOM 714 C C . CYS A 1 88 ? -12.339 5.857 10.744 1.00 89.56 88 CYS A C 1
ATOM 716 O O . CYS A 1 88 ? -12.515 4.636 10.692 1.00 89.56 88 CYS A O 1
ATOM 718 N N . TYR A 1 89 ? -11.300 6.446 10.160 1.00 92.12 89 TYR A N 1
ATOM 719 C CA . TYR A 1 89 ? -10.347 5.749 9.312 1.00 92.12 89 TYR A CA 1
ATOM 720 C C . TYR A 1 89 ? -8.921 6.210 9.592 1.00 92.12 89 TYR A C 1
ATOM 722 O O . TYR A 1 89 ? -8.664 7.348 9.993 1.00 92.12 89 TYR A O 1
ATOM 730 N N . ILE A 1 90 ? -7.971 5.328 9.305 1.00 95.62 90 ILE A N 1
ATOM 731 C CA . ILE A 1 90 ? -6.553 5.665 9.237 1.00 95.62 90 ILE A CA 1
ATOM 732 C C . ILE A 1 90 ? -6.028 5.332 7.846 1.00 95.62 90 ILE A C 1
ATOM 734 O O . ILE A 1 90 ? -6.126 4.200 7.377 1.00 95.62 90 ILE A O 1
ATOM 738 N N . LEU A 1 91 ? -5.486 6.337 7.168 1.00 95.62 91 LEU A N 1
ATOM 739 C CA . LEU A 1 91 ? -4.718 6.157 5.947 1.00 95.62 91 LEU A CA 1
ATOM 740 C C . LEU A 1 91 ? -3.263 5.931 6.345 1.00 95.62 91 LEU A C 1
ATOM 742 O O . LEU A 1 91 ? -2.612 6.855 6.832 1.00 95.62 91 LEU A O 1
ATOM 746 N N . LEU A 1 92 ? -2.774 4.712 6.155 1.00 95.81 92 LEU A N 1
ATOM 747 C CA . LEU A 1 92 ? -1.375 4.354 6.351 1.00 95.81 92 LEU A CA 1
ATOM 748 C C . LEU A 1 92 ? -0.624 4.412 5.030 1.00 95.81 92 LEU A C 1
ATOM 750 O O . LEU A 1 92 ? -1.157 4.001 4.003 1.00 95.81 92 LEU A O 1
ATOM 754 N N . GLN A 1 93 ? 0.625 4.860 5.090 1.00 96.25 93 GLN A N 1
ATOM 755 C CA . GLN A 1 93 ? 1.593 4.820 4.004 1.00 96.25 93 GLN A CA 1
ATOM 756 C C . GLN A 1 93 ? 2.816 4.029 4.482 1.00 96.25 93 GLN A C 1
ATOM 758 O O . GLN A 1 93 ? 3.555 4.462 5.371 1.00 96.25 93 GLN A O 1
ATOM 763 N N . VAL A 1 94 ? 3.002 2.839 3.911 1.00 97.38 94 VAL A N 1
ATOM 764 C CA . VAL A 1 94 ? 4.073 1.901 4.264 1.00 97.38 94 VAL A CA 1
ATOM 765 C C . VAL A 1 94 ? 5.327 2.221 3.450 1.00 97.38 94 VAL A C 1
ATOM 767 O O . VAL A 1 94 ? 5.270 2.335 2.226 1.00 97.38 94 VAL A O 1
ATOM 770 N N . ASP A 1 95 ? 6.483 2.339 4.107 1.00 97.31 95 ASP A N 1
ATOM 771 C CA . ASP A 1 95 ? 7.762 2.492 3.405 1.00 97.31 95 ASP A CA 1
ATOM 772 C C . ASP A 1 95 ? 8.143 1.169 2.727 1.00 97.31 95 ASP A C 1
ATOM 774 O O . ASP A 1 95 ? 8.541 0.208 3.383 1.00 97.31 95 ASP A O 1
ATOM 778 N N . ALA A 1 96 ? 8.086 1.125 1.396 1.00 96.88 96 ALA A N 1
ATOM 779 C CA . ALA A 1 96 ? 8.417 -0.072 0.627 1.00 96.88 96 ALA A CA 1
ATOM 780 C C . ALA A 1 96 ? 9.866 -0.564 0.787 1.00 96.88 96 ALA A C 1
ATOM 782 O O . ALA A 1 96 ? 10.164 -1.711 0.460 1.00 96.88 96 ALA A O 1
ATOM 783 N N . ARG A 1 97 ? 10.783 0.279 1.276 1.00 96.31 97 ARG A N 1
ATOM 784 C CA . ARG A 1 97 ? 12.175 -0.102 1.567 1.00 96.31 97 ARG A CA 1
ATOM 785 C C . ARG A 1 97 ? 12.348 -0.631 2.987 1.00 96.31 97 ARG A C 1
ATOM 787 O O . ARG A 1 97 ? 13.358 -1.271 3.269 1.00 96.31 97 ARG A O 1
ATOM 794 N N . LYS A 1 98 ? 11.411 -0.314 3.883 1.00 97.06 98 LYS A N 1
ATOM 795 C CA . LYS A 1 98 ? 11.411 -0.686 5.303 1.00 97.06 98 LYS A CA 1
ATOM 796 C C . LYS A 1 98 ? 9.976 -1.002 5.747 1.00 97.06 98 LYS A C 1
ATOM 798 O O . L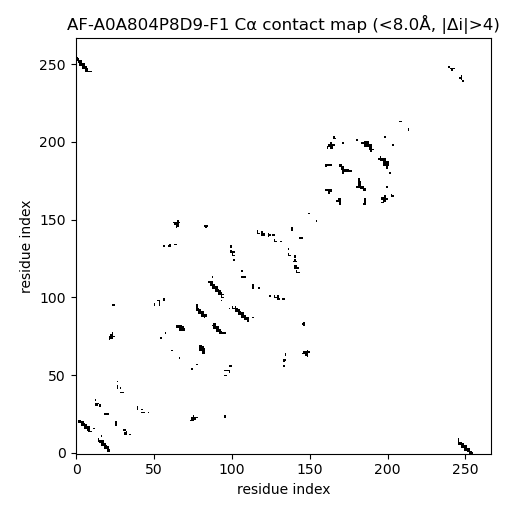YS A 1 98 ? 9.431 -0.294 6.597 1.00 97.06 98 LYS A O 1
ATOM 803 N N . PRO A 1 99 ? 9.354 -2.054 5.197 1.00 96.38 99 PRO A N 1
ATOM 804 C CA . PRO A 1 99 ? 7.910 -2.265 5.312 1.00 96.38 99 PRO A CA 1
ATOM 805 C C . PRO A 1 99 ? 7.433 -2.511 6.748 1.00 96.38 99 PRO A C 1
ATOM 807 O O . PRO A 1 99 ? 6.312 -2.161 7.095 1.00 96.38 99 PRO A O 1
ATOM 810 N N . ASN A 1 100 ? 8.310 -3.029 7.611 1.00 95.88 100 ASN A N 1
ATOM 811 C CA . ASN A 1 100 ? 8.024 -3.259 9.028 1.00 95.88 100 ASN A CA 1
ATOM 812 C C . ASN A 1 100 ? 8.340 -2.051 9.935 1.00 95.88 100 ASN A C 1
ATOM 814 O O . ASN A 1 100 ? 8.216 -2.147 11.157 1.00 95.88 100 ASN A O 1
ATOM 818 N N . SER A 1 101 ? 8.784 -0.919 9.377 1.00 97.38 101 SER A 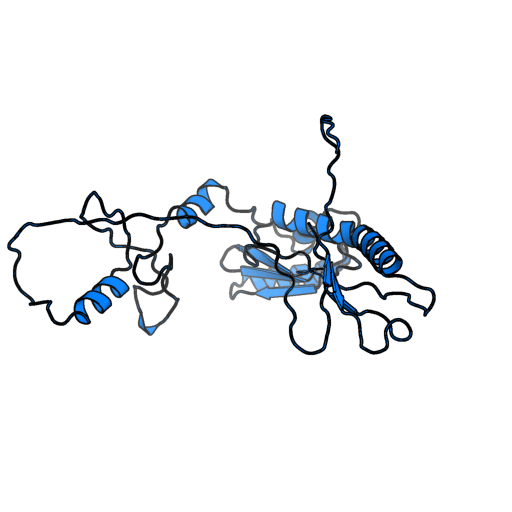N 1
ATOM 819 C CA . SER A 1 101 ? 9.010 0.319 10.136 1.00 97.38 101 SER A CA 1
ATOM 820 C C . SER A 1 101 ? 7.704 1.066 10.426 1.00 97.38 101 SER A C 1
ATOM 822 O O . SER A 1 101 ? 6.666 0.753 9.850 1.00 97.38 101 SER A O 1
ATOM 824 N N . LEU A 1 102 ? 7.750 2.031 11.353 1.00 97.56 102 LEU A N 1
ATOM 825 C CA . LEU A 1 102 ? 6.592 2.859 11.694 1.00 97.56 102 LEU A CA 1
ATOM 826 C C . LEU A 1 102 ? 6.079 3.572 10.425 1.00 97.56 102 LEU A C 1
ATOM 828 O O . LEU A 1 102 ? 6.833 4.372 9.864 1.00 97.56 102 LEU A O 1
ATOM 832 N N . PRO A 1 103 ? 4.832 3.328 9.986 1.00 96.81 103 PRO A N 1
ATOM 833 C CA . PRO A 1 103 ? 4.298 3.952 8.783 1.00 96.81 103 PRO A CA 1
ATOM 834 C C . PRO A 1 103 ? 3.985 5.432 9.018 1.00 96.81 103 PRO A C 1
ATOM 836 O O . PRO A 1 103 ? 3.708 5.869 10.142 1.00 96.81 103 PRO A O 1
ATOM 839 N N . GLU A 1 104 ? 3.956 6.203 7.935 1.00 94.62 104 GLU A N 1
ATOM 840 C CA . GLU A 1 104 ? 3.294 7.504 7.958 1.00 94.62 104 GLU A CA 1
ATOM 841 C C . GLU A 1 104 ? 1.780 7.290 8.015 1.00 94.62 104 GLU A C 1
ATOM 843 O O . GLU A 1 104 ? 1.252 6.334 7.440 1.00 94.62 104 GLU A O 1
ATOM 848 N N . CYS A 1 105 ? 1.066 8.162 8.726 1.00 93.94 105 CYS A N 1
ATOM 849 C CA . CYS A 1 105 ? -0.372 8.009 8.891 1.00 93.94 105 CYS A CA 1
ATOM 850 C C . CYS A 1 105 ? -1.126 9.335 8.844 1.00 93.94 105 CYS A C 1
ATOM 852 O O . CYS A 1 105 ? -0.651 10.365 9.332 1.00 93.94 105 CYS A O 1
ATOM 85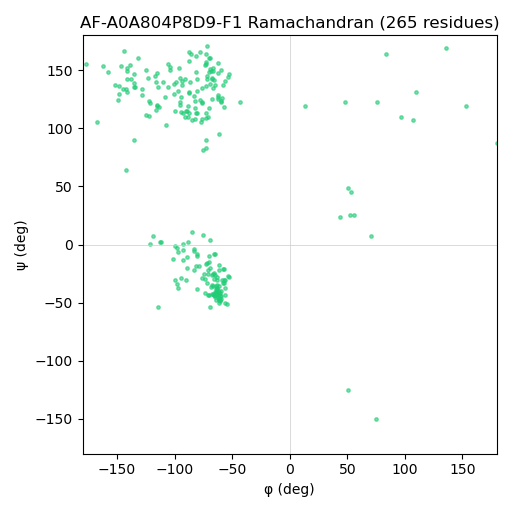4 N N . ARG A 1 106 ? -2.365 9.274 8.358 1.00 92.19 106 ARG A N 1
ATOM 855 C CA . ARG A 1 106 ? -3.358 10.341 8.470 1.00 92.19 106 ARG A CA 1
ATOM 856 C C . ARG A 1 106 ? -4.657 9.775 9.029 1.00 92.19 106 ARG A C 1
ATOM 858 O O . ARG A 1 106 ? -5.189 8.804 8.506 1.00 92.19 106 ARG A O 1
ATOM 865 N N . PHE A 1 107 ? -5.164 10.416 10.071 1.00 91.19 107 PHE A N 1
ATOM 866 C CA . PHE A 1 107 ? -6.456 10.103 10.673 1.00 91.19 107 PHE A CA 1
ATOM 867 C C . PHE A 1 107 ? -7.567 10.864 9.938 1.00 91.19 107 PHE A C 1
ATOM 869 O O . PHE A 1 107 ? -7.364 12.016 9.543 1.00 91.19 107 PHE A O 1
ATOM 876 N N . LEU A 1 108 ? -8.705 10.210 9.715 1.00 89.38 108 LEU A N 1
ATOM 877 C CA . LEU A 1 108 ? -9.858 10.733 8.979 1.00 89.38 108 LEU A CA 1
ATOM 878 C C . LEU A 1 108 ? -11.141 10.402 9.754 1.00 89.38 108 LEU A C 1
ATOM 880 O O . LEU A 1 108 ? -11.292 9.271 10.209 1.00 89.38 108 LEU A O 1
ATOM 884 N N . GLY A 1 109 ? -12.048 11.368 9.878 1.00 88.88 109 GLY A N 1
ATOM 885 C CA . GLY A 1 109 ? -13.303 11.247 10.630 1.00 88.88 109 GLY A CA 1
ATOM 886 C C . GLY A 1 109 ? -13.561 12.486 11.494 1.00 88.88 109 GLY A C 1
ATOM 887 O O . GLY A 1 109 ? -12.683 13.340 11.629 1.00 88.88 109 GLY A O 1
ATOM 888 N N . THR A 1 110 ? -14.764 12.595 12.055 1.00 78.19 110 THR A N 1
ATOM 889 C CA . THR A 1 110 ? -15.196 13.734 12.895 1.00 78.19 110 THR A C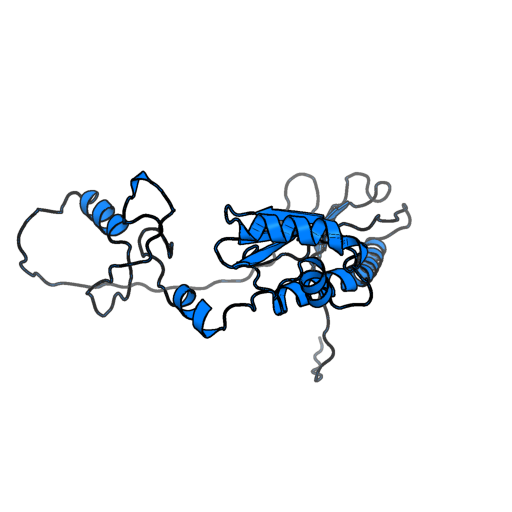A 1
ATOM 890 C C . THR A 1 110 ? -15.571 13.328 14.324 1.00 78.19 110 THR A C 1
ATOM 892 O O . THR A 1 110 ? -16.091 14.147 15.075 1.00 78.19 110 THR A O 1
ATOM 895 N N . ASP A 1 111 ? -15.329 12.072 14.703 1.00 77.62 111 ASP A N 1
ATOM 896 C CA . ASP A 1 111 ? -15.670 11.538 16.023 1.00 77.62 111 ASP A CA 1
ATOM 897 C C . ASP A 1 111 ? -14.619 11.925 17.082 1.00 77.62 111 ASP A C 1
ATOM 899 O O . ASP A 1 111 ? -13.414 11.892 16.818 1.00 77.62 111 ASP A O 1
ATOM 903 N N . GLY A 1 112 ? -15.051 12.222 18.312 1.00 81.62 112 GLY A N 1
ATOM 904 C CA . GLY A 1 112 ? -14.154 12.474 19.450 1.00 81.62 112 GLY A CA 1
ATOM 905 C C . GLY A 1 112 ? -13.263 11.275 19.814 1.00 81.62 112 GLY A C 1
ATOM 906 O O . GLY A 1 112 ? -12.180 11.444 20.380 1.00 81.62 112 GLY A O 1
ATOM 907 N N . LYS A 1 113 ? -13.652 10.054 19.429 1.00 87.44 113 LYS A N 1
ATOM 908 C CA . LYS A 1 113 ? -12.803 8.855 19.460 1.00 87.44 113 LYS A CA 1
ATOM 909 C C . LYS A 1 113 ? -11.518 9.049 18.653 1.00 87.44 113 LYS A C 1
ATOM 911 O O . LYS A 1 113 ? -10.460 8.585 19.083 1.00 87.44 113 LYS A O 1
ATOM 916 N N . LEU A 1 114 ? -11.574 9.752 17.519 1.00 89.75 114 LEU A N 1
ATOM 917 C CA . LEU A 1 114 ? -10.417 9.972 16.651 1.00 89.75 114 LEU A CA 1
ATOM 918 C C . LEU A 1 114 ? -9.330 10.796 17.349 1.00 89.75 114 LEU A C 1
ATOM 920 O O . LEU A 1 114 ? -8.147 10.474 17.227 1.00 89.75 114 LEU A O 1
ATOM 924 N N . ASP A 1 115 ? -9.719 11.801 18.138 1.00 92.88 115 ASP A N 1
ATOM 925 C CA . ASP A 1 115 ? -8.781 12.629 18.904 1.00 92.88 115 ASP A CA 1
ATOM 926 C C . ASP A 1 115 ? -7.978 11.793 19.903 1.00 92.88 115 ASP A C 1
ATOM 928 O O . ASP A 1 115 ? -6.756 11.944 20.013 1.00 92.88 115 ASP A O 1
ATOM 932 N N . GLN A 1 116 ? -8.635 10.844 20.578 1.00 94.38 116 GLN A N 1
ATOM 933 C CA . GLN A 1 116 ? -7.949 9.933 21.493 1.00 94.38 116 GLN A CA 1
ATOM 934 C C . GLN A 1 116 ? -6.969 9.014 20.765 1.00 94.38 116 GLN A C 1
ATOM 936 O O . GLN A 1 116 ? -5.839 8.830 21.222 1.00 94.38 116 GLN A O 1
ATOM 941 N N . LEU A 1 117 ? -7.339 8.499 19.591 1.00 95.75 117 LEU A N 1
ATOM 942 C CA . LEU A 1 117 ? -6.440 7.683 18.770 1.00 95.75 117 LEU A CA 1
ATOM 943 C C . LEU A 1 117 ? -5.214 8.480 18.295 1.00 95.75 117 LEU A C 1
ATOM 945 O O . LEU A 1 117 ? -4.095 7.960 18.309 1.00 95.75 117 LEU A O 1
ATOM 949 N N . ILE A 1 118 ? -5.385 9.761 17.950 1.00 95.62 118 ILE A N 1
ATOM 950 C CA . ILE A 1 118 ? -4.282 10.665 17.591 1.00 95.62 118 ILE A CA 1
ATOM 951 C C . ILE A 1 118 ? -3.348 10.893 18.789 1.00 95.62 118 ILE A C 1
ATOM 953 O O . ILE A 1 118 ? -2.118 10.867 18.635 1.00 95.62 118 ILE A O 1
ATOM 957 N N . ILE A 1 119 ? -3.900 11.114 19.987 1.00 96.56 119 ILE A N 1
ATOM 958 C CA . ILE A 1 119 ? -3.125 11.273 21.227 1.00 96.56 119 ILE A CA 1
ATOM 959 C C . ILE A 1 119 ? -2.333 9.993 21.526 1.00 96.56 119 ILE A C 1
ATOM 961 O O . ILE A 1 119 ? -1.117 10.062 21.751 1.00 96.56 119 ILE A O 1
ATOM 965 N N . ASN A 1 120 ? -2.985 8.830 21.460 1.00 97.50 120 ASN A N 1
ATOM 966 C CA . ASN A 1 120 ? -2.364 7.526 21.683 1.00 97.50 120 ASN A CA 1
ATOM 967 C C . ASN A 1 120 ? -1.234 7.271 20.689 1.00 97.50 120 ASN A C 1
ATOM 969 O O . ASN A 1 120 ? -0.116 6.961 21.108 1.00 97.50 120 ASN A O 1
ATOM 973 N N . TRP A 1 121 ? -1.464 7.522 19.399 1.00 97.19 121 TRP A N 1
ATOM 974 C CA . TRP A 1 121 ? -0.434 7.413 18.370 1.00 97.19 121 TRP A CA 1
ATOM 975 C C . TRP A 1 121 ? 0.799 8.258 18.704 1.00 97.19 121 TRP A C 1
ATOM 977 O O . TRP A 1 121 ? 1.925 7.755 18.733 1.00 97.19 121 TRP A O 1
ATOM 987 N N . ARG A 1 122 ? 0.613 9.547 19.022 1.00 96.94 122 ARG A N 1
ATOM 988 C CA . ARG A 1 122 ? 1.723 10.457 19.363 1.00 96.94 122 ARG A CA 1
ATOM 989 C C . ARG A 1 122 ? 2.509 9.978 20.584 1.00 96.94 122 ARG A C 1
ATOM 991 O O . ARG A 1 122 ? 3.739 10.058 20.575 1.00 96.94 122 ARG A O 1
ATOM 998 N N . LYS A 1 123 ? 1.815 9.468 21.603 1.00 97.69 123 LYS A N 1
ATOM 999 C CA . LYS A 1 123 ? 2.407 8.958 22.847 1.00 97.69 123 LYS A CA 1
ATOM 1000 C C . LYS A 1 123 ? 3.155 7.640 22.637 1.00 97.69 123 LYS A C 1
ATOM 1002 O O . LYS A 1 123 ? 4.254 7.465 23.162 1.00 97.69 123 LYS A O 1
ATOM 1007 N N . ASN A 1 124 ? 2.575 6.720 21.872 1.00 98.00 124 ASN A N 1
ATOM 1008 C CA . ASN A 1 124 ? 3.012 5.330 21.805 1.00 98.00 124 ASN A CA 1
ATOM 1009 C C . ASN A 1 124 ? 3.852 4.992 20.570 1.00 98.00 124 ASN A C 1
ATOM 1011 O O . ASN A 1 124 ? 4.493 3.949 20.590 1.00 98.00 124 ASN A O 1
ATOM 1015 N N . ARG A 1 125 ? 3.940 5.840 19.532 1.00 96.19 125 ARG A N 1
ATOM 1016 C CA . ARG A 1 125 ? 4.659 5.516 18.277 1.00 96.19 125 ARG A CA 1
ATOM 1017 C C . ARG A 1 125 ? 6.108 5.045 18.453 1.00 96.19 125 ARG A C 1
ATOM 1019 O O . ARG A 1 125 ? 6.610 4.285 17.639 1.00 96.19 125 ARG A O 1
ATOM 1026 N N . LYS A 1 126 ? 6.787 5.471 19.527 1.00 96.62 126 LYS A N 1
ATOM 1027 C CA . LYS A 1 126 ? 8.159 5.032 19.856 1.00 96.62 126 LYS A CA 1
ATOM 1028 C C . LYS A 1 126 ? 8.241 3.566 20.303 1.00 96.62 126 LYS A C 1
ATOM 1030 O O . LYS A 1 126 ? 9.335 3.022 20.362 1.00 96.62 126 LYS A O 1
ATOM 1035 N N . LYS A 1 127 ? 7.107 2.952 20.647 1.00 96.50 127 LYS A N 1
ATOM 1036 C CA . LYS A 1 127 ? 6.987 1.540 21.033 1.00 96.50 127 LYS A CA 1
ATOM 1037 C C . LYS A 1 127 ? 6.879 0.604 19.824 1.00 96.50 127 LYS A C 1
ATOM 1039 O O . LYS A 1 127 ? 6.814 -0.603 20.030 1.00 96.50 127 LYS A O 1
ATOM 1044 N N . TRP A 1 128 ? 6.819 1.146 18.603 1.00 98.12 128 TRP A N 1
ATOM 1045 C CA . TRP A 1 128 ? 6.782 0.348 17.381 1.00 98.12 128 TRP A CA 1
ATOM 1046 C C . TRP A 1 128 ? 8.039 -0.520 17.279 1.00 98.12 128 TRP A C 1
ATOM 1048 O O . TRP A 1 128 ? 9.157 -0.002 17.307 1.00 98.12 128 TRP A O 1
ATOM 1058 N N . ASP A 1 129 ? 7.853 -1.831 17.154 1.00 97.50 129 ASP A N 1
ATOM 1059 C CA . ASP A 1 129 ? 8.935 -2.811 17.090 1.00 97.50 129 ASP A CA 1
ATOM 1060 C C . ASP A 1 129 ? 8.916 -3.513 15.733 1.00 97.50 129 ASP A C 1
ATOM 1062 O O . ASP A 1 129 ? 7.982 -4.248 15.421 1.00 97.50 129 ASP A O 1
ATOM 1066 N N . THR A 1 130 ? 9.966 -3.333 14.931 1.00 96.25 130 THR A N 1
ATOM 1067 C CA . THR A 1 130 ? 10.049 -3.892 13.571 1.00 96.25 130 THR A CA 1
ATOM 1068 C C . THR A 1 130 ? 10.079 -5.421 13.530 1.00 96.25 130 THR A C 1
ATOM 1070 O O . THR A 1 130 ? 10.035 -5.996 12.447 1.00 96.25 130 THR A O 1
ATOM 1073 N N . LYS A 1 131 ? 10.194 -6.093 14.683 1.00 95.62 131 LYS A N 1
ATOM 1074 C CA . LYS A 1 131 ? 10.144 -7.556 14.800 1.00 95.62 131 LYS A CA 1
ATOM 1075 C C . LYS A 1 131 ? 8.741 -8.097 15.079 1.00 95.62 131 LYS A C 1
ATOM 1077 O O . LYS A 1 131 ? 8.545 -9.308 14.997 1.00 95.62 131 LYS A O 1
ATOM 1082 N N . LYS A 1 132 ? 7.789 -7.237 15.447 1.00 95.62 132 LYS A N 1
ATOM 1083 C CA . LYS A 1 132 ? 6.393 -7.619 15.686 1.00 95.62 132 LYS A CA 1
ATOM 1084 C C . LYS A 1 132 ? 5.582 -7.562 14.403 1.00 95.62 132 LYS A C 1
ATOM 1086 O O . LYS A 1 132 ? 5.929 -6.839 13.469 1.00 95.62 132 LYS A O 1
ATOM 1091 N N . LYS A 1 133 ? 4.468 -8.293 14.393 1.00 94.44 133 LYS A N 1
ATOM 1092 C CA . LYS A 1 133 ? 3.509 -8.231 13.293 1.00 94.44 133 LYS A CA 1
ATOM 1093 C C . LYS A 1 133 ? 2.926 -6.830 13.170 1.00 94.44 133 LYS A C 1
ATOM 1095 O O . LYS A 1 133 ? 2.741 -6.124 14.166 1.00 94.44 133 LYS A O 1
ATOM 1100 N N . PHE A 1 134 ? 2.615 -6.432 11.943 1.00 96.19 134 PHE A N 1
ATOM 1101 C CA . PHE A 1 134 ? 2.223 -5.057 11.649 1.00 96.19 134 PHE A CA 1
ATOM 1102 C C . PHE A 1 134 ? 0.944 -4.656 12.397 1.00 96.19 134 PHE A C 1
ATOM 1104 O O . PHE A 1 134 ? 0.886 -3.601 13.029 1.00 96.19 134 PHE A O 1
ATOM 1111 N N . HIS A 1 135 ? -0.068 -5.524 12.380 1.00 94.94 135 HIS A N 1
ATOM 1112 C CA . HIS A 1 135 ? -1.348 -5.278 13.045 1.00 94.94 135 HIS A CA 1
ATOM 1113 C C . HIS A 1 135 ? -1.230 -5.238 14.579 1.00 94.94 135 HIS A C 1
ATOM 1115 O O . HIS A 1 135 ? -1.894 -4.425 15.219 1.00 94.94 135 HIS A O 1
ATOM 1121 N N . GLU A 1 136 ? -0.355 -6.059 15.172 1.00 96.38 136 GLU A N 1
ATOM 1122 C CA . GLU A 1 136 ? -0.080 -6.054 16.617 1.00 96.38 136 GLU A CA 1
ATOM 1123 C C . GLU A 1 136 ? 0.567 -4.731 17.044 1.00 96.38 136 GLU A C 1
ATOM 1125 O O . GLU A 1 136 ? 0.169 -4.130 18.044 1.00 96.38 136 GLU A O 1
ATOM 1130 N N . ASN A 1 137 ? 1.537 -4.244 16.261 1.00 97.56 137 ASN A N 1
ATOM 1131 C CA . ASN A 1 137 ? 2.131 -2.926 16.469 1.00 97.56 137 ASN A CA 1
ATOM 1132 C C . ASN A 1 137 ? 1.084 -1.815 16.356 1.00 97.56 137 ASN A C 1
ATOM 1134 O O . ASN A 1 137 ? 1.026 -0.941 17.220 1.00 97.56 137 ASN A O 1
ATOM 1138 N N . LEU A 1 138 ? 0.256 -1.849 15.310 1.00 97.50 138 LEU A N 1
ATOM 1139 C CA . LEU A 1 138 ? -0.761 -0.831 15.068 1.00 97.50 138 LEU A CA 1
ATOM 1140 C C . LEU A 1 138 ? -1.775 -0.766 16.219 1.00 97.50 138 LEU A C 1
ATOM 1142 O O . LEU A 1 138 ? -2.026 0.320 16.739 1.00 97.50 138 LEU A O 1
ATOM 1146 N N . ALA A 1 139 ? -2.285 -1.915 16.671 1.00 97.19 139 ALA A N 1
ATOM 1147 C CA . ALA A 1 139 ? -3.196 -2.000 17.810 1.00 97.19 139 ALA A CA 1
ATOM 1148 C C . ALA A 1 139 ? -2.549 -1.472 19.103 1.00 97.19 139 ALA A C 1
ATOM 1150 O O . ALA A 1 139 ? -3.151 -0.675 19.820 1.00 97.19 139 ALA A O 1
ATOM 1151 N N . ALA A 1 140 ? -1.294 -1.849 19.374 1.00 97.56 140 ALA A N 1
ATOM 1152 C CA . ALA A 1 140 ? -0.570 -1.406 20.566 1.00 97.56 140 ALA A CA 1
ATOM 1153 C C . ALA A 1 140 ? -0.237 0.096 20.555 1.00 97.56 140 ALA A C 1
ATOM 1155 O O . ALA A 1 140 ? -0.222 0.739 21.605 1.00 97.56 140 ALA A O 1
ATOM 1156 N N . VAL A 1 141 ? 0.053 0.675 19.386 1.00 98.00 141 VAL A N 1
ATOM 1157 C CA . VAL A 1 141 ? 0.322 2.115 19.258 1.00 98.00 141 VAL A CA 1
ATOM 1158 C C . VAL A 1 141 ? -0.964 2.926 19.395 1.00 98.00 141 VAL A C 1
ATOM 1160 O O . VAL A 1 141 ? -0.965 3.945 20.088 1.00 98.00 141 VAL A O 1
ATOM 1163 N N . LEU A 1 142 ? -2.055 2.469 18.785 1.00 96.88 142 LEU A N 1
ATOM 1164 C CA . LEU A 1 142 ? -3.363 3.112 18.911 1.00 96.88 142 LEU A CA 1
ATOM 1165 C C . LEU A 1 142 ? -4.011 2.886 20.284 1.00 96.88 142 LEU A C 1
ATOM 1167 O O . LEU A 1 142 ? -4.913 3.639 20.642 1.00 96.88 142 LEU A O 1
ATOM 1171 N N . ASP A 1 143 ? -3.522 1.902 21.049 1.00 96.62 143 ASP A N 1
ATOM 1172 C CA . ASP A 1 143 ? -4.146 1.410 22.284 1.00 96.62 143 ASP A CA 1
ATOM 1173 C C . ASP A 1 143 ? -5.631 1.093 22.048 1.00 96.62 143 ASP A C 1
ATOM 1175 O O . ASP A 1 143 ? -6.533 1.580 22.726 1.00 96.62 143 ASP A O 1
ATOM 1179 N N . PHE A 1 144 ? -5.875 0.356 20.962 1.00 94.12 144 PHE A N 1
ATOM 1180 C CA . PHE A 1 144 ? -7.200 0.153 20.395 1.00 94.12 144 PHE A CA 1
ATOM 1181 C C . PHE A 1 144 ? -7.308 -1.225 19.742 1.00 94.12 144 PHE A C 1
ATOM 1183 O O . PHE A 1 144 ? -6.413 -1.658 19.011 1.00 94.12 144 PHE A O 1
ATOM 1190 N N . ALA A 1 145 ? -8.429 -1.906 19.985 1.00 93.50 145 ALA A N 1
ATOM 1191 C CA . ALA A 1 145 ? -8.748 -3.168 19.333 1.00 93.50 145 ALA A CA 1
ATOM 1192 C C . ALA A 1 145 ? -9.222 -2.900 17.897 1.00 93.50 145 ALA A C 1
ATOM 1194 O O . ALA A 1 145 ? -10.316 -2.381 17.680 1.00 93.50 145 ALA A O 1
ATOM 1195 N N . LEU A 1 146 ? -8.382 -3.240 16.918 1.00 94.06 146 LEU A N 1
ATOM 1196 C CA . LEU A 1 146 ? -8.675 -3.012 15.504 1.00 94.06 146 LEU A CA 1
ATOM 1197 C C . LEU A 1 146 ? -9.862 -3.877 15.035 1.00 94.06 146 LEU A C 1
ATOM 1199 O O . LEU A 1 146 ? -9.878 -5.078 15.320 1.00 94.06 146 LEU A O 1
ATOM 1203 N N . PRO A 1 147 ? -10.823 -3.305 14.285 1.00 91.75 147 PRO A N 1
ATOM 1204 C CA . PRO A 1 147 ? -11.893 -4.070 13.664 1.00 91.75 147 PRO A CA 1
ATOM 1205 C C . PRO A 1 147 ? -11.339 -5.142 12.725 1.00 91.75 147 PRO A C 1
ATOM 1207 O O . PRO A 1 147 ? -10.428 -4.889 11.932 1.00 91.75 147 PRO A O 1
ATOM 1210 N N . SER A 1 148 ? -11.920 -6.337 12.796 1.00 87.31 148 SER A N 1
ATOM 1211 C CA . SER A 1 148 ? -11.657 -7.382 11.807 1.00 87.31 148 SER A CA 1
ATOM 1212 C C . SER A 1 148 ? -12.360 -7.055 10.485 1.00 87.31 148 SER A C 1
ATOM 1214 O O . SER A 1 148 ? -13.377 -6.356 10.498 1.00 87.31 148 SER A O 1
ATOM 1216 N N . PRO A 1 149 ? -11.861 -7.563 9.344 1.00 86.88 149 PRO A N 1
ATOM 1217 C CA . PRO A 1 149 ? -12.574 -7.477 8.081 1.00 86.88 149 PRO A CA 1
ATOM 1218 C C . PRO A 1 149 ? -13.991 -8.051 8.229 1.00 86.88 149 PRO A C 1
ATOM 1220 O O . PRO A 1 149 ? -14.159 -9.053 8.934 1.00 86.88 149 PRO A O 1
ATOM 1223 N N . PRO A 1 150 ? -14.997 -7.470 7.553 1.00 79.50 150 PRO A N 1
ATOM 1224 C CA . PRO A 1 150 ? -16.336 -8.038 7.530 1.00 79.50 150 PRO A CA 1
ATOM 1225 C C . PRO A 1 150 ? -16.269 -9.476 7.013 1.00 79.50 150 PRO A C 1
ATOM 1227 O O . PRO A 1 150 ? -15.494 -9.788 6.098 1.00 79.50 150 PRO A O 1
ATOM 1230 N N . SER A 1 151 ? -17.059 -10.359 7.620 1.00 66.56 151 SER A N 1
ATOM 1231 C CA . SER A 1 151 ? -17.109 -11.759 7.215 1.00 66.56 151 SER A CA 1
ATOM 1232 C C . SER A 1 151 ? -17.601 -11.865 5.764 1.00 66.56 151 SER A C 1
ATOM 1234 O O . SER A 1 151 ? -18.272 -10.966 5.258 1.00 66.56 151 SER A O 1
ATOM 1236 N N . VAL A 1 152 ? -17.278 -12.956 5.060 1.00 53.91 152 VAL A N 1
ATOM 1237 C CA . VAL A 1 152 ? -17.704 -13.162 3.657 1.00 53.91 152 VAL A CA 1
ATOM 1238 C C . VAL A 1 152 ? -19.231 -13.017 3.494 1.00 53.91 152 VAL A C 1
ATOM 1240 O O . VAL A 1 152 ? -19.688 -12.582 2.442 1.00 53.91 152 VAL A O 1
ATOM 1243 N N . GLY A 1 153 ? -20.013 -13.278 4.550 1.00 46.06 153 GLY A N 1
ATOM 1244 C CA . GLY A 1 153 ? -21.467 -13.081 4.561 1.00 46.06 153 GLY A CA 1
ATOM 1245 C C . GLY A 1 153 ? -21.933 -11.618 4.567 1.00 46.06 153 GLY A C 1
ATOM 1246 O O . GLY A 1 153 ? -23.046 -11.343 4.131 1.00 46.06 153 GLY A O 1
ATOM 1247 N N . ASP A 1 154 ? -21.094 -10.674 4.996 1.00 46.41 154 ASP A N 1
ATOM 1248 C CA . ASP A 1 154 ? -21.442 -9.247 5.047 1.00 46.41 154 ASP A CA 1
ATOM 1249 C C . ASP A 1 154 ? -21.085 -8.520 3.740 1.00 46.41 154 ASP A C 1
ATOM 1251 O O . ASP A 1 154 ? -21.801 -7.610 3.330 1.00 46.41 154 ASP A O 1
ATOM 1255 N N . LYS A 1 155 ? -20.032 -8.963 3.031 1.00 42.12 155 LYS A N 1
ATOM 1256 C CA . LYS A 1 155 ? -19.706 -8.481 1.671 1.00 42.12 155 LYS A CA 1
ATOM 1257 C C . LYS A 1 155 ? -20.648 -9.036 0.595 1.00 42.12 155 LYS A C 1
ATOM 1259 O O . LYS A 1 155 ? -20.832 -8.396 -0.435 1.00 42.12 155 LYS A O 1
ATOM 1264 N N . ALA A 1 156 ? -21.255 -10.201 0.830 1.00 43.44 156 ALA A N 1
ATOM 1265 C CA . ALA A 1 156 ? -22.175 -10.829 -0.119 1.00 43.44 156 ALA A CA 1
ATOM 1266 C C . ALA A 1 156 ? -23.434 -9.986 -0.385 1.00 43.44 156 ALA A C 1
ATOM 1268 O O . ALA A 1 156 ? -23.927 -9.984 -1.504 1.00 43.44 156 ALA A O 1
ATOM 1269 N N . LYS A 1 157 ? -23.909 -9.193 0.586 1.00 43.78 157 LYS A N 1
ATOM 1270 C CA . LYS A 1 157 ? -25.102 -8.347 0.394 1.00 43.78 157 LYS A CA 1
ATOM 1271 C C . LYS A 1 157 ? -24.918 -7.227 -0.638 1.00 43.78 157 LYS A C 1
ATOM 1273 O O . LYS A 1 157 ? -25.907 -6.761 -1.191 1.00 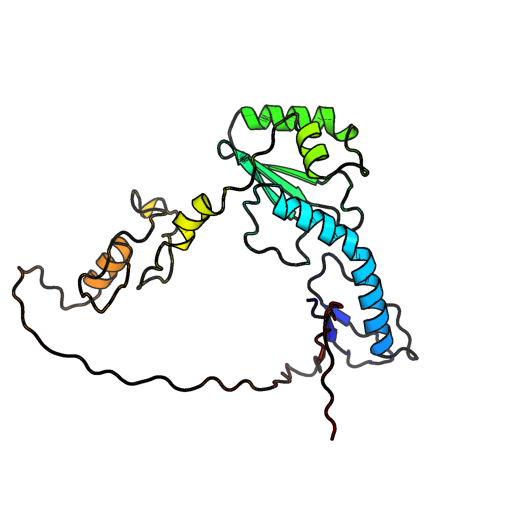43.78 157 LYS A O 1
ATOM 1278 N N . ASP A 1 158 ? -23.677 -6.805 -0.873 1.00 46.38 158 ASP A N 1
ATOM 1279 C CA . ASP A 1 158 ? -23.308 -5.779 -1.860 1.00 46.38 158 ASP A CA 1
ATOM 1280 C C . ASP A 1 158 ? -22.899 -6.414 -3.209 1.00 46.38 158 ASP A C 1
ATOM 1282 O O . ASP A 1 158 ? -23.114 -5.862 -4.292 1.00 46.38 158 ASP A O 1
ATOM 1286 N N . ASP A 1 159 ? -22.360 -7.640 -3.175 1.00 49.19 159 ASP A N 1
ATOM 1287 C CA . ASP A 1 159 ? -21.989 -8.366 -4.394 1.00 49.19 159 ASP A CA 1
ATOM 1288 C C . ASP A 1 159 ? -23.167 -9.103 -5.065 1.00 49.19 159 ASP A C 1
ATOM 1290 O O . ASP A 1 159 ? -23.129 -9.327 -6.272 1.00 49.19 159 ASP A O 1
ATOM 1294 N N . GLU A 1 160 ? -24.242 -9.401 -4.325 1.00 54.47 160 GLU A N 1
ATOM 1295 C CA . GLU A 1 160 ? -25.498 -9.975 -4.844 1.00 54.47 160 GLU A CA 1
ATOM 1296 C C . GLU A 1 160 ? -26.446 -8.943 -5.481 1.00 54.47 160 GLU A C 1
ATOM 1298 O O . GLU A 1 160 ? -27.433 -9.322 -6.115 1.00 54.47 160 GLU A O 1
ATOM 1303 N N . GLN A 1 161 ? -26.181 -7.641 -5.335 1.00 62.28 161 GLN A N 1
ATOM 1304 C CA . GLN A 1 161 ? -27.022 -6.610 -5.943 1.00 62.28 161 GLN A CA 1
ATOM 1305 C C . GLN A 1 161 ? -26.750 -6.500 -7.443 1.00 62.28 161 GLN A C 1
ATOM 1307 O O . GLN A 1 161 ? -25.619 -6.281 -7.882 1.00 62.28 161 GLN A O 1
ATOM 1312 N N . ALA A 1 162 ? -27.816 -6.672 -8.225 1.00 74.19 162 ALA A N 1
ATOM 1313 C CA . ALA A 1 162 ? -27.773 -6.604 -9.675 1.00 74.19 162 ALA A CA 1
ATOM 1314 C C . ALA A 1 162 ? -27.469 -5.178 -10.158 1.00 74.19 162 ALA A C 1
ATOM 1316 O O . ALA A 1 162 ? -27.974 -4.200 -9.610 1.00 74.19 162 ALA A O 1
ATOM 1317 N N . ASP A 1 163 ? -26.677 -5.062 -11.225 1.00 86.00 163 ASP A N 1
ATOM 1318 C CA . ASP A 1 163 ? -26.419 -3.773 -11.862 1.00 86.00 163 ASP A CA 1
ATOM 1319 C C . ASP A 1 163 ? -27.705 -3.211 -12.486 1.00 86.00 163 ASP A C 1
ATOM 1321 O O . ASP A 1 163 ? -28.497 -3.934 -13.102 1.00 86.00 163 ASP A O 1
ATOM 1325 N N . CYS A 1 164 ? -27.892 -1.894 -12.382 1.00 86.06 164 CYS A N 1
ATOM 1326 C CA . CYS A 1 164 ? -28.989 -1.205 -13.047 1.00 86.06 164 CYS A CA 1
ATOM 1327 C C . CYS A 1 164 ? -28.873 -1.345 -14.571 1.00 86.06 164 CYS A C 1
ATOM 1329 O O . CYS A 1 164 ? -27.883 -0.928 -15.170 1.00 86.06 164 CYS A O 1
ATOM 1331 N N . GLY A 1 165 ? -29.920 -1.836 -15.235 1.00 83.31 165 GLY A N 1
ATOM 1332 C CA . GLY A 1 165 ? -29.942 -2.059 -16.684 1.00 83.31 165 GLY A CA 1
ATOM 1333 C C . GLY A 1 165 ? -29.952 -0.795 -17.558 1.00 83.31 165 GLY A C 1
ATOM 1334 O O . GLY A 1 165 ? -30.093 -0.924 -18.773 1.00 83.31 165 GLY A O 1
ATOM 1335 N N . ILE A 1 166 ? -29.853 0.402 -16.965 1.00 84.88 166 ILE A N 1
ATOM 1336 C CA . ILE A 1 166 ? -29.785 1.698 -17.667 1.00 84.88 166 ILE A CA 1
ATOM 1337 C C . ILE A 1 166 ? -28.422 2.360 -17.446 1.00 84.88 166 ILE A C 1
ATOM 1339 O O . ILE A 1 166 ? -27.757 2.719 -18.414 1.00 84.88 166 ILE A O 1
ATOM 1343 N N . CYS A 1 167 ? -28.001 2.525 -16.187 1.00 87.00 167 CYS A N 1
ATOM 1344 C CA . CYS A 1 167 ? -26.751 3.214 -15.852 1.00 87.00 167 CYS A CA 1
ATOM 1345 C C . CYS A 1 167 ? -25.564 2.271 -15.605 1.00 87.00 167 CYS A C 1
ATOM 1347 O O . CYS A 1 167 ? -24.445 2.750 -15.448 1.00 87.00 167 CYS A O 1
ATOM 1349 N N . TYR A 1 168 ? -25.792 0.952 -15.586 1.00 85.38 168 TYR A N 1
ATOM 1350 C CA . TYR A 1 168 ? -24.781 -0.085 -15.339 1.00 85.38 168 TYR A CA 1
ATOM 1351 C C . TYR A 1 168 ? -24.023 0.077 -14.013 1.00 85.38 168 TYR A C 1
ATOM 1353 O O . TYR A 1 168 ? -22.889 -0.378 -13.879 1.00 85.38 168 TYR A O 1
ATOM 1361 N N . ALA A 1 169 ? -24.643 0.730 -13.029 1.00 82.81 169 ALA A N 1
ATOM 1362 C CA . ALA A 1 169 ? -24.109 0.883 -11.684 1.00 82.81 169 ALA A CA 1
ATOM 1363 C C . ALA A 1 169 ? -24.997 0.155 -10.670 1.00 82.81 169 ALA A C 1
ATOM 1365 O O . ALA A 1 169 ? -26.221 0.118 -10.823 1.00 82.81 169 ALA A O 1
ATOM 1366 N N . LYS A 1 170 ? -24.381 -0.375 -9.609 1.00 80.19 170 LYS A N 1
ATOM 1367 C CA . LYS A 1 170 ? -25.096 -0.939 -8.454 1.00 80.19 170 LYS A CA 1
ATOM 1368 C C . LYS A 1 170 ? -25.783 0.156 -7.638 1.00 80.19 170 LYS A C 1
ATOM 1370 O O . LYS A 1 170 ? -26.957 0.042 -7.303 1.00 80.19 170 LYS A O 1
ATOM 1375 N N . HIS A 1 171 ? -25.072 1.260 -7.411 1.00 83.50 171 HIS A N 1
ATOM 1376 C CA . HIS A 1 171 ? -25.514 2.382 -6.586 1.00 83.50 171 HIS A CA 1
ATOM 1377 C C . HIS A 1 171 ? -25.508 3.689 -7.381 1.00 83.50 171 HIS A C 1
ATOM 1379 O O . HIS A 1 171 ? -24.613 3.915 -8.199 1.00 83.50 171 HIS A O 1
ATOM 1385 N N . LEU A 1 172 ? -26.493 4.553 -7.128 1.00 79.69 172 LEU A N 1
ATOM 1386 C CA . LEU A 1 172 ? -26.462 5.935 -7.608 1.00 79.69 172 LEU A CA 1
ATOM 1387 C C . LEU A 1 172 ? -25.326 6.723 -6.928 1.00 79.69 172 LEU A C 1
ATOM 1389 O O . LEU A 1 172 ? -24.948 6.400 -5.800 1.00 79.69 172 LEU A O 1
ATOM 1393 N N . PRO A 1 173 ? -24.765 7.755 -7.581 1.00 74.75 173 PRO A N 1
ATOM 1394 C CA . PRO A 1 173 ? -23.818 8.651 -6.930 1.00 74.75 173 PRO A CA 1
ATOM 1395 C C . PRO A 1 173 ? -24.462 9.335 -5.717 1.00 74.75 173 PRO A C 1
ATOM 1397 O O . PRO A 1 173 ? -25.673 9.563 -5.680 1.00 74.75 173 PRO A O 1
ATOM 1400 N N . VAL A 1 174 ? -23.638 9.651 -4.717 1.00 71.81 174 VAL A N 1
ATOM 1401 C CA . VAL A 1 174 ? -24.076 10.454 -3.575 1.00 71.81 174 VAL A CA 1
ATOM 1402 C C . VAL A 1 174 ? -24.129 11.911 -4.030 1.00 71.81 174 VAL A C 1
ATOM 1404 O O . VAL A 1 174 ? -23.088 12.534 -4.230 1.00 71.81 174 VAL A O 1
ATOM 1407 N N . ASP A 1 175 ? -25.340 12.410 -4.242 1.00 67.81 175 ASP A N 1
ATOM 1408 C CA . ASP A 1 175 ? -25.650 13.775 -4.666 1.00 67.81 175 ASP A CA 1
ATOM 1409 C C . ASP A 1 175 ? -26.803 14.334 -3.815 1.00 67.81 175 ASP A C 1
ATOM 1411 O O . ASP A 1 175 ? -27.797 13.638 -3.577 1.00 67.81 175 ASP A O 1
ATOM 1415 N N . ASP A 1 176 ? -26.670 15.576 -3.351 1.00 57.22 176 ASP A N 1
ATOM 1416 C CA . ASP A 1 176 ? -27.684 16.273 -2.553 1.00 57.22 176 ASP A CA 1
ATOM 1417 C C . ASP A 1 176 ? -28.944 16.583 -3.387 1.00 57.22 176 ASP A C 1
ATOM 1419 O O . ASP A 1 176 ? -30.050 16.638 -2.841 1.00 57.22 176 ASP A O 1
ATOM 1423 N N . GLU A 1 177 ? -28.819 16.709 -4.717 1.00 66.75 177 GLU A N 1
ATOM 1424 C CA . GLU A 1 177 ? -29.956 16.933 -5.625 1.00 66.75 177 GLU A CA 1
ATOM 1425 C C . GLU A 1 177 ? -30.858 15.694 -5.776 1.00 66.75 177 GLU A C 1
ATOM 1427 O O . GLU A 1 177 ? -32.056 15.821 -6.043 1.00 66.75 177 GLU A O 1
ATOM 1432 N N . LEU A 1 178 ? -30.317 14.490 -5.551 1.00 55.69 178 LEU A N 1
ATOM 1433 C CA . LEU A 1 178 ? -31.064 13.224 -5.610 1.00 55.69 178 LEU A CA 1
ATOM 1434 C C . LEU A 1 178 ? -31.860 12.935 -4.325 1.00 55.69 178 LEU A C 1
ATOM 1436 O O . LEU A 1 178 ? -32.660 11.991 -4.291 1.00 55.69 178 LEU A O 1
ATOM 1440 N N . GLY A 1 179 ? -31.673 13.739 -3.272 1.00 68.19 179 GLY A N 1
ATOM 1441 C CA . GLY A 1 179 ? -32.399 13.635 -2.008 1.00 68.19 179 GLY A CA 1
ATOM 1442 C C . GLY A 1 179 ? -32.381 12.216 -1.430 1.00 68.19 179 GLY A C 1
ATOM 1443 O O . GLY A 1 179 ? -31.328 11.604 -1.272 1.00 68.19 179 GLY A O 1
ATOM 1444 N N . ALA A 1 180 ? -33.562 11.658 -1.148 1.00 60.72 180 ALA A N 1
ATOM 1445 C CA . ALA A 1 180 ? -33.712 10.317 -0.571 1.00 60.72 180 ALA A CA 1
ATOM 1446 C C . ALA A 1 180 ? -33.257 9.159 -1.488 1.00 60.72 180 ALA A C 1
ATOM 1448 O O . ALA A 1 180 ? -33.219 8.020 -1.031 1.00 60.72 180 ALA A O 1
ATOM 1449 N N . HIS A 1 181 ? -32.939 9.429 -2.760 1.00 59.53 181 HIS A N 1
ATOM 1450 C CA . HIS A 1 181 ? -32.461 8.435 -3.729 1.00 59.53 181 HIS A CA 1
ATOM 1451 C C . HIS A 1 181 ? -30.933 8.454 -3.919 1.00 59.53 181 HIS A C 1
ATOM 1453 O O . HIS A 1 181 ? -30.387 7.664 -4.692 1.00 59.53 181 HIS A O 1
ATOM 1459 N N . SER A 1 182 ? -30.246 9.358 -3.220 1.00 66.25 182 SER A N 1
ATOM 1460 C CA . SER A 1 182 ? -28.792 9.480 -3.205 1.00 66.25 182 SER A CA 1
ATOM 1461 C C . SER A 1 182 ? -28.147 8.210 -2.644 1.00 66.25 182 SER A C 1
ATOM 1463 O O . SER A 1 182 ? -28.527 7.736 -1.573 1.00 66.25 182 SER A O 1
ATOM 1465 N N . GLY A 1 183 ? -27.202 7.613 -3.375 1.00 65.25 183 GLY A N 1
ATOM 1466 C CA . GLY A 1 183 ? -26.545 6.376 -2.937 1.00 65.25 183 GLY A CA 1
ATOM 1467 C C . GLY A 1 183 ? -27.414 5.110 -2.960 1.00 65.25 183 GLY A C 1
ATOM 1468 O O . GLY A 1 183 ? -26.967 4.078 -2.465 1.00 65.25 183 GLY A O 1
ATOM 1469 N N . CYS A 1 184 ? -28.639 5.140 -3.500 1.00 74.75 184 CYS A N 1
ATOM 1470 C CA . CYS A 1 184 ? -29.525 3.972 -3.477 1.00 74.75 184 CYS A CA 1
ATOM 1471 C C . CYS A 1 184 ? -29.082 2.854 -4.434 1.00 74.75 184 CYS A C 1
ATOM 1473 O O . CYS A 1 184 ? -28.652 3.114 -5.561 1.00 74.75 184 CYS A O 1
ATOM 1475 N N . ALA A 1 185 ? -29.251 1.607 -3.984 1.00 82.75 185 ALA A N 1
ATOM 1476 C CA . ALA A 1 185 ? -29.156 0.403 -4.808 1.00 82.75 185 ALA A CA 1
ATOM 1477 C C . ALA A 1 185 ? -30.358 0.273 -5.763 1.00 82.75 185 ALA A C 1
ATOM 1479 O O . ALA A 1 185 ? -31.337 1.014 -5.642 1.00 82.75 185 ALA A O 1
ATOM 1480 N N . THR A 1 186 ? -30.313 -0.673 -6.706 1.00 81.94 186 THR A N 1
ATOM 1481 C CA . THR A 1 186 ? -31.464 -0.969 -7.576 1.00 81.94 186 THR A CA 1
ATOM 1482 C C . THR A 1 186 ? -32.690 -1.379 -6.759 1.00 81.94 186 THR A C 1
ATOM 1484 O O . THR A 1 186 ? -32.628 -2.325 -5.975 1.00 81.94 186 THR A O 1
ATOM 1487 N N . ASP A 1 187 ? -33.810 -0.700 -6.976 1.00 81.38 187 ASP A N 1
ATOM 1488 C CA . ASP A 1 187 ? -35.056 -0.820 -6.209 1.00 81.38 187 ASP A CA 1
ATOM 1489 C C . ASP A 1 187 ? -36.262 -1.220 -7.079 1.00 81.38 187 ASP A C 1
ATOM 1491 O O . ASP A 1 187 ? -37.370 -1.382 -6.568 1.00 81.38 187 ASP A O 1
ATOM 1495 N N . TYR A 1 188 ? -36.056 -1.426 -8.383 1.00 81.12 188 TYR A N 1
ATOM 1496 C CA . TYR A 1 188 ? -37.077 -1.896 -9.316 1.00 81.12 188 TYR A CA 1
ATOM 1497 C C . TYR A 1 188 ? -36.586 -3.104 -10.122 1.00 81.12 188 TYR A C 1
ATOM 1499 O O . TYR A 1 188 ? -35.492 -3.080 -10.680 1.00 81.12 188 TYR A O 1
ATOM 1507 N N . MET A 1 189 ? -37.408 -4.149 -10.243 1.00 85.62 189 MET A N 1
ATOM 1508 C CA . MET A 1 189 ? -37.132 -5.321 -11.083 1.00 85.62 189 MET A CA 1
ATOM 1509 C C . MET A 1 189 ? -38.160 -5.426 -12.208 1.00 85.62 189 MET A C 1
ATOM 1511 O O . MET A 1 189 ? -39.347 -5.198 -11.994 1.00 85.62 189 MET A O 1
ATOM 1515 N N . CYS A 1 190 ? -37.708 -5.792 -13.409 1.00 80.62 190 CYS A N 1
ATOM 1516 C CA . CYS A 1 190 ? -38.598 -6.004 -14.545 1.00 80.62 190 CYS A CA 1
ATOM 1517 C C . CYS A 1 190 ? -39.578 -7.153 -14.269 1.00 80.62 190 CYS A C 1
ATOM 1519 O O . CYS A 1 190 ? -39.160 -8.263 -13.945 1.00 80.62 190 CYS A O 1
ATOM 1521 N N . GLU A 1 191 ? -40.868 -6.897 -14.473 1.00 79.25 191 GLU A N 1
ATOM 1522 C CA . GLU A 1 191 ? -41.947 -7.864 -14.234 1.00 79.25 191 GLU A CA 1
ATOM 1523 C C . GLU A 1 191 ? -41.990 -9.003 -15.264 1.00 79.25 191 GLU A C 1
ATOM 1525 O O . GLU A 1 191 ? -42.626 -10.026 -15.020 1.00 79.25 191 GLU A O 1
ATOM 1530 N N . ASN A 1 192 ? -41.311 -8.861 -16.411 1.00 72.94 192 ASN A N 1
ATOM 1531 C CA . ASN A 1 192 ? -41.229 -9.932 -17.399 1.00 72.94 192 ASN A CA 1
ATOM 1532 C C . ASN A 1 192 ? -40.348 -11.082 -16.857 1.00 72.94 192 ASN A C 1
ATOM 1534 O O . ASN A 1 192 ? -39.136 -10.879 -16.699 1.00 72.94 192 ASN A O 1
ATOM 1538 N N . PRO A 1 193 ? -40.897 -12.301 -16.662 1.00 73.88 193 PRO A N 1
ATOM 1539 C CA . PRO A 1 193 ? -40.160 -13.438 -16.109 1.00 73.88 193 PRO A CA 1
ATOM 1540 C C . PRO A 1 193 ? -38.906 -13.832 -16.901 1.00 73.88 193 PRO A C 1
ATOM 1542 O O . PRO A 1 193 ? -38.011 -14.466 -16.350 1.00 73.88 193 PRO A O 1
ATOM 1545 N N . SER A 1 194 ? -38.810 -13.454 -18.181 1.00 75.56 194 SER A N 1
ATOM 1546 C CA . SER A 1 194 ? -37.646 -13.739 -19.027 1.00 75.56 194 SER A CA 1
ATOM 1547 C C . SER A 1 194 ? -36.576 -12.635 -19.045 1.00 75.56 194 SER A C 1
ATOM 1549 O O . SER A 1 194 ? -35.566 -12.800 -19.724 1.00 75.56 194 SER A O 1
ATOM 1551 N N . CYS A 1 195 ? -36.797 -11.487 -18.390 1.00 76.88 195 CYS A N 1
ATOM 1552 C CA . CYS A 1 195 ? -35.927 -10.305 -18.492 1.00 76.88 195 CYS A CA 1
ATOM 1553 C C . CYS A 1 195 ? -34.908 -10.202 -17.346 1.00 76.88 195 CYS A C 1
ATOM 1555 O O . CYS A 1 195 ? -33.785 -9.765 -17.578 1.00 76.88 195 CYS A O 1
ATOM 1557 N N . SER A 1 196 ? -35.306 -10.577 -16.123 1.00 76.44 196 SER A N 1
ATOM 1558 C CA . SER A 1 196 ? -34.484 -10.589 -14.894 1.00 76.44 196 SER A CA 1
ATOM 1559 C C . SER A 1 196 ? -33.590 -9.355 -14.650 1.00 76.44 196 SER A C 1
ATOM 1561 O O . SER A 1 196 ? -32.584 -9.458 -13.951 1.00 76.44 196 SER A O 1
ATOM 1563 N N . ARG A 1 197 ? -33.915 -8.187 -15.224 1.00 84.50 197 ARG A N 1
ATOM 1564 C CA . ARG A 1 197 ? -33.141 -6.945 -15.057 1.00 84.50 197 ARG A CA 1
ATOM 1565 C C . ARG A 1 197 ? -33.640 -6.126 -13.873 1.00 84.50 197 ARG A C 1
ATOM 1567 O O . ARG A 1 197 ? -34.849 -6.011 -13.672 1.00 84.50 197 ARG A O 1
ATOM 1574 N N . ALA A 1 198 ? -32.699 -5.513 -13.159 1.00 87.44 198 ALA A N 1
ATOM 1575 C CA . ALA A 1 198 ? -32.953 -4.551 -12.095 1.00 87.44 198 ALA A CA 1
ATOM 1576 C C . ALA A 1 198 ? -32.629 -3.123 -12.560 1.00 87.44 198 ALA A C 1
ATOM 1578 O O . ALA A 1 198 ? -31.842 -2.922 -13.485 1.00 87.44 198 ALA A O 1
ATOM 1579 N N . PHE A 1 199 ? -33.249 -2.126 -11.941 1.00 82.94 199 PHE A N 1
ATOM 1580 C CA . PHE A 1 199 ? -33.111 -0.712 -12.269 1.00 82.94 199 PHE A CA 1
ATOM 1581 C C . PHE A 1 199 ? -33.218 0.139 -11.002 1.00 82.94 199 PHE A C 1
ATOM 1583 O O . PHE A 1 199 ? -33.891 -0.245 -10.047 1.00 82.94 199 PHE A O 1
ATOM 1590 N N . HIS A 1 200 ? -32.607 1.325 -11.013 1.00 86.12 200 HIS A N 1
ATOM 1591 C CA . HIS A 1 200 ? -32.985 2.396 -10.090 1.00 86.12 200 HIS A CA 1
ATOM 1592 C C . HIS A 1 200 ? -34.295 3.032 -10.569 1.00 86.12 200 HIS A C 1
ATOM 1594 O O . HIS A 1 200 ? -34.421 3.382 -11.747 1.00 86.12 200 HIS A O 1
ATOM 1600 N N . SER A 1 201 ? -35.243 3.262 -9.666 1.00 83.12 201 SER A N 1
ATOM 1601 C CA . SER A 1 201 ? -36.529 3.910 -9.942 1.00 83.12 201 SER A CA 1
ATOM 1602 C C . SER A 1 201 ? -36.358 5.293 -10.564 1.00 83.12 201 SER A C 1
ATOM 1604 O O . SER A 1 201 ? -37.207 5.727 -11.343 1.00 83.12 201 SER A O 1
ATOM 1606 N N . VAL A 1 202 ? -35.266 5.991 -10.238 1.00 83.00 202 VAL A N 1
ATOM 1607 C CA . VAL A 1 202 ? -34.912 7.284 -10.841 1.00 83.00 202 VAL A CA 1
ATOM 1608 C C . VAL A 1 202 ? -34.514 7.094 -12.306 1.00 83.00 202 VAL A C 1
ATOM 1610 O O . VAL A 1 202 ? -35.160 7.663 -13.183 1.00 83.00 202 VAL A O 1
ATOM 1613 N N . CYS A 1 203 ? -33.549 6.209 -12.590 1.00 79.81 203 CYS A N 1
ATOM 1614 C CA . CYS A 1 203 ? -33.111 5.913 -13.957 1.00 79.81 203 CYS A CA 1
ATOM 1615 C C . CYS A 1 203 ? -34.265 5.448 -14.851 1.00 79.81 203 CYS A C 1
ATOM 1617 O O . CYS A 1 203 ? -34.386 5.901 -15.988 1.00 79.81 203 CYS A O 1
ATOM 1619 N N . LEU A 1 204 ? -35.132 4.568 -14.341 1.00 82.00 204 LEU A N 1
ATOM 1620 C CA . LEU A 1 204 ? -36.277 4.072 -15.098 1.00 82.00 204 LEU A CA 1
ATOM 1621 C C . LEU A 1 204 ? -37.299 5.179 -15.376 1.00 82.00 204 LEU A C 1
ATOM 1623 O O . LEU A 1 204 ? -37.800 5.284 -16.492 1.00 82.00 204 LEU A O 1
ATOM 1627 N N . ARG A 1 205 ? -37.597 6.028 -14.387 1.00 79.94 205 ARG A N 1
ATOM 1628 C CA . ARG A 1 205 ? -38.542 7.143 -14.540 1.00 79.94 205 ARG A CA 1
ATOM 1629 C C . ARG A 1 205 ? -38.053 8.169 -15.554 1.00 79.94 205 ARG A C 1
ATOM 1631 O O . ARG A 1 205 ? -38.848 8.623 -16.374 1.00 79.94 205 ARG A O 1
ATOM 1638 N N . ASP A 1 206 ? -36.775 8.522 -15.504 1.00 81.19 206 ASP A N 1
ATOM 1639 C CA . ASP A 1 206 ? -36.187 9.490 -16.430 1.00 81.19 206 ASP A CA 1
ATOM 1640 C C . ASP A 1 206 ? -36.143 8.932 -17.851 1.00 81.19 206 ASP A C 1
ATOM 1642 O O . ASP A 1 206 ? -36.555 9.604 -18.799 1.00 81.19 206 ASP A O 1
ATOM 1646 N N . TRP A 1 207 ? -35.771 7.658 -17.995 1.00 80.56 207 TRP A N 1
ATOM 1647 C CA . TRP A 1 207 ? -35.824 6.966 -19.277 1.00 80.56 207 TRP A CA 1
ATOM 1648 C C . TRP A 1 207 ? -37.254 6.908 -19.848 1.00 80.56 207 TRP A C 1
ATOM 1650 O O . TRP A 1 207 ? -37.472 7.323 -20.987 1.00 80.56 207 TRP A O 1
ATOM 1660 N N . LEU A 1 208 ? -38.256 6.514 -19.049 1.00 77.50 208 LEU A N 1
ATOM 1661 C CA . LEU A 1 20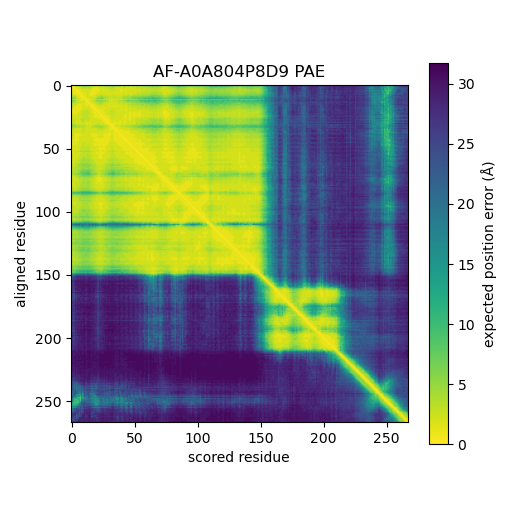8 ? -39.671 6.475 -19.460 1.00 77.50 208 LEU A CA 1
ATOM 1662 C C . LEU A 1 208 ? -40.251 7.856 -19.813 1.00 77.50 208 LEU A C 1
ATOM 1664 O O . LEU A 1 208 ? -41.177 7.949 -20.620 1.00 77.50 208 LEU A O 1
ATOM 1668 N N . ARG A 1 209 ? -39.734 8.936 -19.219 1.00 75.12 209 ARG A N 1
ATOM 1669 C CA . ARG A 1 209 ? -40.107 10.317 -19.576 1.00 75.12 209 ARG A CA 1
ATOM 1670 C C . ARG A 1 209 ? -39.460 10.779 -20.880 1.00 75.12 209 ARG A C 1
ATOM 1672 O O . ARG A 1 209 ? -40.033 11.619 -21.565 1.00 75.12 209 ARG A O 1
ATOM 1679 N N . SER A 1 210 ? -38.283 10.248 -21.211 1.00 72.69 210 SER A N 1
ATOM 1680 C CA . SER A 1 210 ? -37.556 10.582 -22.441 1.00 72.69 210 SER A CA 1
ATOM 1681 C C . SER A 1 210 ? -38.090 9.880 -23.694 1.00 72.69 210 SER A C 1
ATOM 1683 O O . SER A 1 210 ? -37.843 10.347 -24.806 1.00 72.69 210 SER A O 1
ATOM 1685 N N . ILE A 1 211 ? -38.857 8.795 -23.539 1.00 69.12 211 ILE A N 1
ATOM 1686 C CA . ILE A 1 211 ? -39.570 8.163 -24.653 1.00 69.12 211 ILE A CA 1
ATOM 1687 C C . ILE A 1 211 ? -40.893 8.904 -24.915 1.00 69.12 211 ILE A C 1
ATOM 1689 O O . ILE A 1 211 ? -41.744 9.066 -24.042 1.00 69.12 211 ILE A O 1
ATOM 1693 N N . THR A 1 212 ? -41.080 9.376 -26.146 1.00 50.94 212 THR A N 1
ATOM 1694 C CA . THR A 1 212 ? -42.175 10.281 -26.548 1.00 50.94 212 THR A CA 1
ATOM 1695 C C . THR A 1 212 ? -43.552 9.611 -26.678 1.00 50.94 212 THR A C 1
ATOM 1697 O O . THR A 1 212 ? -44.505 10.249 -27.124 1.00 50.94 212 THR A O 1
ATOM 1700 N N . THR A 1 213 ? -43.698 8.346 -26.274 1.00 51.09 213 THR A N 1
ATOM 1701 C CA . THR A 1 213 ? -44.950 7.572 -26.363 1.00 51.09 213 THR A CA 1
ATOM 1702 C C . THR A 1 213 ? -45.599 7.241 -25.018 1.00 51.09 213 THR A C 1
ATOM 1704 O O . THR A 1 213 ? -46.665 6.623 -25.011 1.00 51.09 213 THR A O 1
ATOM 1707 N N . THR A 1 214 ? -45.050 7.683 -23.879 1.00 42.22 214 THR A N 1
ATOM 1708 C CA . THR A 1 214 ? -45.683 7.461 -22.566 1.00 42.22 214 THR A CA 1
ATOM 1709 C C . THR A 1 214 ? -46.918 8.355 -22.408 1.00 42.22 214 THR A C 1
ATOM 1711 O O . THR A 1 214 ? -46.876 9.432 -21.813 1.00 42.22 214 THR A O 1
ATOM 1714 N N . ARG A 1 215 ? -48.061 7.912 -22.944 1.00 42.09 215 ARG A N 1
ATOM 1715 C CA . ARG A 1 215 ? -49.373 8.420 -22.535 1.00 42.09 215 ARG A CA 1
ATOM 1716 C C . ARG A 1 215 ? -49.525 8.134 -21.040 1.00 42.09 215 ARG A C 1
ATOM 1718 O O . ARG A 1 215 ? -49.470 6.981 -20.628 1.00 42.09 215 ARG A O 1
ATOM 1725 N N . GLN A 1 216 ? -49.763 9.163 -20.226 1.00 45.22 216 GLN A N 1
ATOM 1726 C CA . GLN A 1 216 ? -50.385 8.961 -18.917 1.00 45.22 216 GLN A CA 1
ATOM 1727 C C . GLN A 1 216 ? -51.777 8.365 -19.170 1.00 45.22 216 GLN A C 1
ATOM 1729 O O . GLN A 1 216 ? -52.717 9.080 -19.508 1.00 45.22 216 GLN A O 1
ATOM 1734 N N . GLY A 1 217 ? -51.887 7.039 -19.115 1.00 31.12 217 GLY A N 1
ATOM 1735 C CA . GLY A 1 217 ? -53.094 6.331 -19.516 1.00 31.12 217 GLY A CA 1
ATOM 1736 C C . GLY A 1 217 ? -53.075 4.874 -19.076 1.00 31.12 217 GLY A C 1
ATOM 1737 O O . GLY A 1 217 ? -52.350 4.067 -19.637 1.00 31.12 217 GLY A O 1
ATOM 1738 N N . LYS A 1 218 ? -53.870 4.606 -18.036 1.00 26.27 218 LYS A N 1
ATOM 1739 C CA . LYS A 1 218 ? -54.633 3.387 -17.722 1.00 26.27 218 LYS A CA 1
ATOM 1740 C C . LYS A 1 218 ? -54.288 2.124 -18.543 1.00 26.27 218 LYS A C 1
ATOM 1742 O O . LYS A 1 218 ? -54.494 2.089 -19.749 1.00 26.27 218 LYS A O 1
ATOM 1747 N N . TRP A 1 219 ? -53.841 1.095 -17.822 1.00 28.67 219 TRP A N 1
ATOM 1748 C CA . TRP A 1 219 ? -53.562 -0.270 -18.273 1.00 28.67 219 TRP A CA 1
ATOM 1749 C C . TRP A 1 219 ? -54.624 -0.849 -19.216 1.00 28.67 219 TRP A C 1
ATOM 1751 O O . TRP A 1 219 ? -55.773 -0.997 -18.810 1.00 28.67 219 TRP A O 1
ATOM 1761 N N . GLU A 1 220 ? -54.205 -1.260 -20.412 1.00 23.98 220 GLU A N 1
ATOM 1762 C CA . GLU A 1 220 ? -54.862 -2.295 -21.217 1.00 23.98 220 GLU A CA 1
ATOM 1763 C C . GLU A 1 220 ? -53.790 -3.022 -22.053 1.00 23.98 220 GLU A C 1
ATOM 1765 O O . GLU A 1 220 ? -52.975 -2.400 -22.734 1.00 23.98 220 GLU A O 1
ATOM 1770 N N . MET A 1 221 ? -53.746 -4.349 -21.896 1.00 29.28 221 MET A N 1
ATOM 1771 C CA . MET A 1 221 ? -52.802 -5.288 -22.511 1.00 29.28 221 MET A CA 1
ATOM 1772 C C . MET A 1 221 ? -53.037 -5.421 -24.018 1.00 29.28 221 MET A C 1
ATOM 1774 O O . MET A 1 221 ? -54.174 -5.632 -24.423 1.00 29.28 221 MET A O 1
ATOM 1778 N N . CYS A 1 222 ? -51.958 -5.449 -24.808 1.00 25.50 222 CYS A N 1
ATOM 1779 C CA . CYS A 1 222 ? -51.927 -6.104 -26.120 1.00 25.50 222 CYS A CA 1
ATOM 1780 C C . CYS A 1 222 ? -50.567 -6.793 -26.330 1.00 25.50 222 CYS A C 1
ATOM 1782 O O . CYS A 1 222 ? -49.516 -6.212 -26.068 1.00 25.50 222 CYS A O 1
ATOM 1784 N N . GLU A 1 223 ? -50.635 -8.052 -26.761 1.00 27.80 223 GLU A N 1
ATOM 1785 C CA . GLU A 1 223 ? -49.563 -9.043 -26.902 1.00 27.80 223 GLU A CA 1
ATOM 1786 C C . GLU A 1 223 ? -48.729 -8.911 -28.197 1.00 27.80 223 GLU A C 1
ATOM 1788 O O . GLU A 1 223 ? -49.193 -8.359 -29.193 1.00 27.80 223 GLU A O 1
ATOM 1793 N N . GLY A 1 224 ? -47.541 -9.541 -28.196 1.00 25.97 224 GLY A N 1
ATOM 1794 C CA . GLY A 1 224 ? -46.727 -9.890 -29.380 1.00 25.97 224 GLY A CA 1
ATOM 1795 C C . GLY A 1 224 ? -45.446 -9.054 -29.516 1.00 25.97 224 GLY A C 1
ATOM 1796 O O . GLY A 1 224 ? -45.495 -7.839 -29.412 1.00 25.97 224 GLY A O 1
ATOM 1797 N N . GLY A 1 225 ? -44.238 -9.569 -29.745 1.00 25.97 225 GLY A N 1
ATOM 1798 C CA . GLY A 1 225 ? -43.688 -10.900 -30.008 1.00 25.97 225 GLY A CA 1
ATOM 1799 C C . GLY A 1 225 ? -42.152 -10.746 -30.106 1.00 25.97 225 GLY A C 1
ATOM 1800 O O . GLY A 1 225 ? -41.655 -9.646 -30.342 1.00 25.97 225 GLY A O 1
ATOM 1801 N N . VAL A 1 226 ? -41.399 -11.817 -29.849 1.00 26.42 226 VAL A N 1
ATOM 1802 C CA . VAL A 1 226 ? -39.921 -11.845 -29.768 1.00 26.42 226 VAL A CA 1
ATOM 1803 C C . VAL A 1 226 ? -39.304 -12.232 -31.114 1.00 26.42 226 VAL A C 1
ATOM 1805 O O . VAL A 1 226 ? -39.766 -13.197 -31.710 1.00 26.42 226 VAL A O 1
ATOM 1808 N N . GLU A 1 227 ? -38.186 -11.608 -31.501 1.00 24.95 227 GLU A N 1
ATOM 1809 C CA . GLU A 1 227 ? -37.159 -12.243 -32.345 1.00 24.95 227 GLU A CA 1
ATOM 1810 C C . GLU A 1 227 ? -35.744 -11.960 -31.807 1.00 24.95 227 GLU A C 1
ATOM 1812 O O . GLU A 1 227 ? -35.431 -10.871 -31.326 1.00 24.95 227 GLU A O 1
ATOM 1817 N N . LYS A 1 228 ? -34.910 -13.004 -31.850 1.00 26.48 228 LYS A N 1
ATOM 1818 C CA . LYS A 1 228 ? -33.561 -13.137 -31.285 1.00 26.48 228 LYS A CA 1
ATOM 1819 C C . LYS A 1 228 ? -32.586 -13.358 -32.449 1.00 26.48 228 LYS A C 1
ATOM 1821 O O . LYS A 1 228 ? -32.940 -14.059 -33.391 1.00 26.48 228 LYS A O 1
ATOM 1826 N N . SER A 1 229 ? -31.361 -12.838 -32.375 1.00 24.72 229 SER A N 1
ATOM 1827 C CA . SER A 1 229 ? -30.245 -13.367 -33.174 1.00 24.72 229 SER A CA 1
ATOM 1828 C C . SER A 1 229 ? -28.950 -13.374 -32.364 1.00 24.72 229 SER A C 1
ATOM 1830 O O . SER A 1 229 ? -28.735 -12.527 -31.495 1.00 24.72 229 SER A O 1
ATOM 1832 N N . ASP A 1 230 ? -28.186 -14.436 -32.603 1.00 25.73 230 ASP A N 1
ATOM 1833 C CA . ASP A 1 230 ? -27.147 -14.999 -31.754 1.00 25.73 230 ASP A CA 1
ATOM 1834 C C . ASP A 1 230 ? -25.759 -14.355 -31.914 1.00 25.73 230 ASP A C 1
ATOM 1836 O O . ASP A 1 230 ? -25.442 -13.638 -32.861 1.00 25.73 230 ASP A O 1
ATOM 1840 N N . THR A 1 231 ? -24.951 -14.660 -30.903 1.00 29.05 231 THR A N 1
ATOM 1841 C CA . THR A 1 231 ? -23.536 -14.375 -30.660 1.00 29.05 231 THR A CA 1
ATOM 1842 C C . THR A 1 231 ? -22.580 -15.141 -31.575 1.00 29.05 231 THR A C 1
ATOM 1844 O O . THR A 1 231 ? -22.818 -16.323 -31.795 1.00 29.05 231 THR A O 1
ATOM 1847 N N . ASP A 1 232 ? -21.425 -14.549 -31.916 1.00 25.22 232 ASP A N 1
ATOM 1848 C CA . ASP A 1 232 ? -20.233 -15.308 -32.327 1.00 25.22 232 ASP A CA 1
ATOM 1849 C C . ASP A 1 232 ? -18.890 -14.680 -31.877 1.00 25.22 232 ASP A C 1
ATOM 1851 O O . ASP A 1 232 ? -18.652 -13.482 -32.014 1.00 25.22 232 ASP A O 1
ATOM 1855 N N . ALA A 1 233 ? -18.050 -15.578 -31.339 1.00 26.20 233 ALA A N 1
ATOM 1856 C CA . ALA A 1 233 ? -16.581 -15.695 -31.297 1.00 26.20 233 ALA A CA 1
ATOM 1857 C C . ALA A 1 233 ? -15.646 -14.519 -30.900 1.00 26.20 233 ALA A C 1
ATOM 1859 O O . ALA A 1 233 ? -15.508 -13.513 -31.590 1.00 26.20 233 ALA A O 1
ATOM 1860 N N . LEU A 1 234 ? -14.831 -14.757 -29.855 1.00 24.47 234 LEU A N 1
ATOM 1861 C CA . LEU A 1 234 ? -13.568 -14.054 -29.576 1.00 24.47 234 LEU A CA 1
ATOM 1862 C C . LEU A 1 234 ? -12.371 -14.904 -30.043 1.00 24.47 234 LEU A C 1
ATOM 1864 O O . LEU A 1 234 ? -12.091 -15.956 -29.470 1.00 24.47 234 LEU A O 1
ATOM 1868 N N . GLU A 1 235 ? -11.633 -14.410 -31.038 1.00 21.62 235 GLU A N 1
ATOM 1869 C CA . GLU A 1 235 ? -10.274 -14.847 -31.387 1.00 21.62 235 GLU A CA 1
ATOM 1870 C C . GLU A 1 235 ? -9.241 -14.057 -30.560 1.00 21.62 235 GLU A C 1
ATOM 1872 O O . GLU A 1 235 ? -9.278 -12.826 -30.500 1.00 21.62 235 GLU A O 1
ATOM 1877 N N . ALA A 1 236 ? -8.280 -14.745 -29.938 1.00 22.89 236 ALA A N 1
ATOM 1878 C CA . ALA A 1 236 ? -7.131 -14.109 -29.295 1.00 22.89 236 ALA A CA 1
ATOM 1879 C C . ALA A 1 236 ? -5.991 -13.928 -30.313 1.00 22.89 236 ALA A C 1
ATOM 1881 O O . ALA A 1 236 ? -5.462 -14.907 -30.837 1.00 22.89 236 ALA A O 1
ATOM 1882 N N . SER A 1 237 ? -5.576 -12.682 -30.563 1.00 22.73 237 SER A N 1
ATOM 1883 C CA . SER A 1 237 ? -4.443 -12.346 -31.437 1.00 22.73 237 SER A CA 1
ATOM 1884 C C . SER A 1 237 ? -3.244 -11.803 -30.646 1.00 22.73 237 SER A C 1
ATOM 1886 O O . SER A 1 237 ? -3.384 -11.005 -29.719 1.00 22.73 237 SER A O 1
ATOM 1888 N N . PHE A 1 238 ? -2.035 -12.221 -31.035 1.00 24.12 238 PHE A N 1
ATOM 1889 C CA . PHE A 1 238 ? -0.780 -11.570 -30.649 1.00 24.12 238 PHE A CA 1
ATOM 1890 C C . PHE A 1 238 ? -0.711 -10.181 -31.303 1.00 24.12 238 PHE A C 1
ATOM 1892 O O . PHE A 1 238 ? -0.796 -10.070 -32.524 1.00 24.12 238 PHE A O 1
ATOM 1899 N N . GLN A 1 239 ? -0.507 -9.120 -30.518 1.00 25.16 239 GLN A N 1
ATOM 1900 C CA . GLN A 1 239 ? -0.353 -7.755 -31.035 1.00 25.16 239 GLN A CA 1
ATOM 1901 C C . GLN A 1 239 ? 0.959 -7.133 -30.547 1.00 25.16 239 GLN A C 1
ATOM 1903 O O . GLN A 1 239 ? 1.120 -6.808 -29.373 1.00 25.16 239 GLN A O 1
ATOM 1908 N N . ALA A 1 240 ? 1.893 -6.918 -31.476 1.00 27.53 240 ALA A N 1
ATOM 1909 C CA . ALA A 1 240 ? 2.975 -5.957 -31.305 1.00 27.53 240 ALA A CA 1
ATOM 1910 C C . ALA A 1 240 ? 2.452 -4.577 -31.729 1.00 27.53 240 ALA A C 1
ATOM 1912 O O . ALA A 1 240 ? 2.254 -4.322 -32.918 1.00 27.53 240 ALA A O 1
ATOM 1913 N N . LYS A 1 241 ? 2.213 -3.673 -30.773 1.00 28.86 241 LYS A N 1
ATOM 1914 C CA . LYS A 1 241 ? 1.696 -2.330 -31.073 1.00 28.86 241 LYS A CA 1
ATOM 1915 C C . LYS A 1 241 ? 2.852 -1.349 -31.279 1.00 28.86 241 LYS A C 1
ATOM 1917 O O . LYS A 1 241 ? 3.557 -0.987 -30.341 1.00 28.86 241 LYS A O 1
ATOM 1922 N N . LYS A 1 242 ? 3.052 -0.899 -32.520 1.00 26.12 242 LYS A N 1
ATOM 1923 C CA . LYS A 1 242 ? 3.995 0.177 -32.859 1.00 26.12 242 LYS A CA 1
ATOM 1924 C C . LYS A 1 242 ? 3.316 1.526 -32.603 1.00 26.12 242 LYS A C 1
ATOM 1926 O O . LYS A 1 242 ? 2.424 1.907 -33.353 1.00 26.12 242 LYS A O 1
ATOM 1931 N N . ILE A 1 243 ? 3.729 2.246 -31.561 1.00 28.09 243 ILE A N 1
ATOM 1932 C CA . ILE A 1 243 ? 3.275 3.621 -31.297 1.00 28.09 243 ILE A CA 1
ATOM 1933 C C . ILE A 1 243 ? 4.442 4.568 -31.613 1.00 28.09 243 ILE A C 1
ATOM 1935 O O . ILE A 1 243 ? 5.402 4.677 -30.856 1.00 28.09 243 ILE A O 1
ATOM 1939 N N . GLY A 1 244 ? 4.384 5.230 -32.773 1.00 42.69 244 GLY A N 1
ATOM 1940 C CA . GLY A 1 244 ? 5.379 6.224 -33.201 1.00 42.69 244 GLY A CA 1
ATOM 1941 C C . GLY A 1 244 ? 6.732 5.656 -33.672 1.00 42.69 244 GLY A C 1
ATOM 1942 O O . GLY A 1 244 ? 6.811 4.570 -34.250 1.00 42.69 244 GLY A O 1
ATOM 1943 N N . ARG A 1 245 ? 7.811 6.438 -33.482 1.00 32.69 245 ARG A N 1
ATOM 1944 C CA . ARG A 1 245 ? 9.193 6.102 -33.906 1.00 32.69 245 ARG A CA 1
ATOM 1945 C C . ARG A 1 245 ? 9.959 5.196 -32.926 1.00 32.69 245 ARG A C 1
ATOM 1947 O O . ARG A 1 245 ? 11.053 4.756 -33.269 1.00 32.69 245 ARG A O 1
ATOM 1954 N N . SER A 1 246 ? 9.396 4.875 -31.762 1.00 28.47 246 SER A N 1
ATOM 1955 C CA . SER A 1 246 ? 10.038 4.026 -30.748 1.00 28.47 246 SER A CA 1
ATOM 1956 C C . SER A 1 246 ? 9.494 2.596 -30.794 1.00 28.47 246 SER A C 1
ATOM 1958 O O . SER A 1 246 ? 8.292 2.382 -30.942 1.00 28.47 246 SER A O 1
ATOM 1960 N N . ARG A 1 247 ? 10.378 1.595 -30.677 1.00 35.12 247 ARG A N 1
ATOM 1961 C CA . ARG A 1 247 ? 9.985 0.181 -30.551 1.00 35.12 247 ARG A CA 1
ATOM 1962 C C . ARG A 1 247 ? 9.755 -0.135 -29.070 1.00 35.12 247 ARG A C 1
ATOM 1964 O O . ARG A 1 247 ? 10.706 -0.105 -28.293 1.00 35.12 247 ARG A O 1
ATOM 1971 N N . ILE A 1 248 ? 8.510 -0.418 -28.695 1.00 36.41 248 ILE A N 1
ATOM 1972 C CA . ILE A 1 248 ? 8.133 -0.877 -27.351 1.00 36.41 248 ILE A CA 1
ATOM 1973 C C . ILE A 1 248 ? 8.094 -2.406 -27.387 1.00 36.41 248 ILE A C 1
ATOM 1975 O O . ILE A 1 248 ? 7.448 -2.980 -28.265 1.00 36.41 248 ILE A O 1
ATOM 1979 N N . TYR A 1 249 ? 8.799 -3.061 -26.464 1.00 38.38 249 TYR A N 1
ATOM 1980 C CA . TYR A 1 249 ? 8.760 -4.513 -26.304 1.00 38.38 249 TYR A CA 1
ATOM 1981 C C . TYR A 1 249 ? 8.160 -4.843 -24.934 1.00 38.38 249 TYR A C 1
ATOM 1983 O O . TYR A 1 249 ? 8.707 -4.458 -23.899 1.00 38.38 249 TYR A O 1
ATOM 1991 N N . THR A 1 250 ? 7.043 -5.567 -24.929 1.00 32.16 250 THR A N 1
ATOM 1992 C CA . THR A 1 250 ? 6.394 -6.070 -23.712 1.00 32.16 250 THR A CA 1
ATOM 1993 C C . THR A 1 250 ? 6.865 -7.500 -23.465 1.00 32.16 250 THR A C 1
ATOM 1995 O O . THR A 1 250 ? 6.663 -8.367 -24.315 1.00 32.16 250 THR A O 1
ATOM 1998 N N . LEU A 1 251 ? 7.506 -7.765 -22.322 1.00 36.81 251 LEU A N 1
ATOM 1999 C CA . LEU A 1 251 ? 7.956 -9.106 -21.946 1.00 36.81 251 LEU A CA 1
ATOM 2000 C C . LEU A 1 251 ? 7.201 -9.575 -20.694 1.00 36.81 251 LEU A C 1
ATOM 2002 O O . LEU A 1 251 ? 7.303 -8.970 -19.628 1.00 36.81 251 LEU A O 1
ATOM 2006 N N . VAL A 1 252 ? 6.458 -10.676 -20.813 1.00 33.00 252 VAL A N 1
ATOM 2007 C CA . VAL A 1 252 ? 5.732 -11.289 -19.689 1.00 33.00 252 VAL A CA 1
ATOM 2008 C C . VAL A 1 252 ? 6.650 -12.291 -18.983 1.00 33.00 252 VAL A C 1
ATOM 2010 O O . VAL A 1 252 ? 7.039 -13.302 -19.567 1.00 33.00 252 VAL A O 1
ATOM 2013 N N . LEU A 1 253 ? 7.010 -12.028 -17.723 1.00 31.19 253 LEU A N 1
ATOM 2014 C CA . LEU A 1 253 ? 7.814 -12.944 -16.906 1.00 31.19 253 LEU A CA 1
ATOM 2015 C C . LEU A 1 253 ? 6.899 -13.858 -16.075 1.00 31.19 253 LEU A C 1
ATOM 2017 O O . LEU A 1 253 ? 6.211 -13.414 -15.155 1.00 31.19 253 LEU A O 1
ATOM 2021 N N . TRP A 1 254 ? 6.914 -15.157 -16.381 1.00 29.03 254 TRP A N 1
ATOM 2022 C CA . TRP A 1 254 ? 6.145 -16.176 -15.662 1.00 29.03 254 TRP A CA 1
ATOM 2023 C C . TRP A 1 254 ? 6.847 -16.591 -14.363 1.00 29.03 254 TRP A C 1
ATOM 2025 O O . TRP A 1 254 ? 8.036 -16.916 -14.358 1.00 29.03 254 TRP A O 1
ATOM 2035 N N . ARG A 1 255 ? 6.103 -16.641 -13.250 1.00 30.16 255 ARG A N 1
ATOM 2036 C CA . ARG A 1 255 ? 6.564 -17.244 -11.989 1.00 30.16 255 ARG A CA 1
ATOM 2037 C C . ARG A 1 255 ? 6.158 -18.721 -12.002 1.00 30.16 255 ARG A C 1
ATOM 2039 O O . ARG A 1 255 ? 4.970 -19.021 -12.000 1.00 30.16 255 ARG A O 1
ATOM 2046 N N . LYS A 1 256 ? 7.125 -19.645 -12.024 1.00 27.34 256 LYS A N 1
ATOM 2047 C CA . LYS A 1 256 ? 6.860 -21.087 -11.886 1.00 27.34 256 LYS A CA 1
ATOM 2048 C C . LYS A 1 256 ? 6.686 -21.405 -10.396 1.00 27.34 256 LYS A C 1
ATOM 2050 O O . LYS A 1 256 ? 7.634 -21.253 -9.629 1.00 27.34 256 LYS A O 1
ATOM 2055 N N . TRP A 1 257 ? 5.483 -21.796 -9.984 1.00 28.56 257 TRP A N 1
ATOM 2056 C CA . TRP A 1 257 ? 5.235 -22.380 -8.664 1.00 28.56 257 TRP A CA 1
ATOM 2057 C C . TRP A 1 257 ? 5.573 -23.876 -8.748 1.00 28.56 257 TRP A C 1
ATOM 2059 O O . TRP A 1 257 ? 5.152 -24.556 -9.684 1.00 28.56 257 TRP A O 1
ATOM 2069 N N . LEU A 1 258 ? 6.416 -24.373 -7.840 1.00 30.22 258 LEU A N 1
ATOM 2070 C CA . LEU A 1 258 ? 6.792 -25.786 -7.783 1.00 30.22 258 LEU A CA 1
ATOM 2071 C C . LEU A 1 258 ? 5.605 -26.594 -7.254 1.00 30.22 258 LEU A C 1
ATOM 2073 O O . LEU A 1 258 ? 5.293 -26.528 -6.071 1.00 30.22 258 LEU A O 1
ATOM 2077 N N . GLY A 1 259 ? 4.969 -27.370 -8.130 1.00 24.72 259 GLY A N 1
ATOM 2078 C CA . GLY A 1 259 ? 3.917 -28.300 -7.734 1.00 24.72 259 GLY A CA 1
ATOM 2079 C C . GLY A 1 259 ? 3.330 -29.078 -8.907 1.00 24.72 259 GLY A C 1
ATOM 2080 O O . GLY A 1 259 ? 2.310 -28.681 -9.449 1.00 24.72 259 GLY A O 1
ATOM 2081 N N . GLY A 1 260 ? 3.946 -30.215 -9.250 1.00 23.81 260 GLY A N 1
ATOM 2082 C CA . GLY A 1 260 ? 3.220 -31.356 -9.821 1.00 23.81 260 GLY A CA 1
ATOM 2083 C C . GLY A 1 260 ? 3.191 -31.535 -11.348 1.00 23.81 260 GLY A C 1
ATOM 2084 O O . GLY A 1 260 ? 2.427 -30.889 -12.047 1.00 23.81 260 GLY A O 1
ATOM 2085 N N . ARG A 1 261 ? 3.917 -32.583 -11.768 1.00 24.45 261 ARG A N 1
ATOM 2086 C CA . ARG A 1 261 ? 3.748 -33.480 -12.936 1.00 24.45 261 ARG A CA 1
ATOM 2087 C C . ARG A 1 261 ? 4.128 -32.989 -14.344 1.00 24.45 261 ARG A C 1
ATOM 2089 O O . ARG A 1 261 ? 3.604 -32.028 -14.889 1.00 24.45 261 ARG A O 1
ATOM 2096 N N . SER A 1 262 ? 5.044 -33.770 -14.923 1.00 27.48 262 SER A N 1
ATOM 2097 C CA . SER A 1 262 ? 5.462 -33.803 -16.323 1.00 27.48 262 SER A CA 1
ATOM 2098 C C . SER A 1 262 ? 4.306 -33.962 -17.306 1.00 27.48 262 SER A C 1
ATOM 2100 O O . SER A 1 262 ? 3.421 -34.783 -17.082 1.00 27.48 262 SER A O 1
ATOM 2102 N N . ALA A 1 263 ? 4.459 -33.340 -18.473 1.00 26.06 263 ALA A N 1
ATOM 2103 C CA . ALA A 1 263 ? 4.179 -33.977 -19.755 1.00 26.06 263 ALA A CA 1
ATOM 2104 C C . ALA A 1 263 ? 5.125 -33.396 -20.821 1.00 26.06 263 ALA A C 1
ATOM 2106 O O . ALA A 1 263 ? 5.316 -32.185 -20.910 1.00 26.06 263 ALA A O 1
ATOM 2107 N N . PHE A 1 264 ? 5.770 -34.304 -21.551 1.00 26.36 264 PHE A N 1
ATOM 2108 C CA . PHE A 1 264 ? 6.577 -34.077 -22.750 1.00 26.36 264 PHE A CA 1
ATOM 2109 C C . PHE A 1 264 ? 5.700 -33.675 -23.947 1.00 26.36 264 PHE A C 1
ATOM 2111 O O . PHE A 1 264 ? 4.513 -33.989 -23.941 1.00 26.36 264 PHE A O 1
ATOM 2118 N N . LEU A 1 265 ? 6.343 -33.066 -24.957 1.00 25.69 265 LEU A N 1
ATOM 2119 C CA . LEU A 1 265 ? 6.157 -33.118 -26.430 1.00 25.69 265 LEU A CA 1
ATOM 2120 C C . LEU A 1 265 ? 6.670 -31.758 -26.970 1.00 25.69 265 LEU A C 1
ATOM 2122 O O . LEU A 1 265 ? 6.202 -30.724 -26.514 1.00 25.69 265 LEU A O 1
ATOM 2126 N N . GLY A 1 266 ? 7.684 -31.614 -27.827 1.00 25.36 266 GLY A N 1
ATOM 2127 C CA . GLY A 1 266 ? 8.279 -32.515 -28.813 1.00 25.36 266 GLY A CA 1
ATOM 2128 C C . GLY A 1 266 ? 7.876 -32.044 -30.216 1.00 25.36 266 GLY A C 1
ATOM 2129 O O . GLY A 1 266 ? 6.721 -32.248 -30.574 1.00 25.36 266 GLY A O 1
ATOM 2130 N N . GLY A 1 267 ? 8.814 -31.452 -30.974 1.00 27.56 267 GLY A N 1
ATOM 2131 C CA . GLY A 1 267 ? 8.659 -31.071 -32.390 1.00 27.56 267 GLY A CA 1
ATOM 2132 C C . GLY A 1 267 ? 8.925 -29.603 -32.674 1.00 27.56 267 GLY A C 1
ATOM 2133 O O . GLY A 1 267 ? 7.944 -28.835 -32.641 1.00 27.56 267 GLY A O 1
#

Organism: Zea mays (NCBI:txid4577)

Sequence (267 aa):
MHLLEITLPMGYPESPPSISADVPYLPKIHWSKNSRLKDVICQFQAHLKILQEFWNTMDEIDKVLWIVDPTKPSYAMSHRRIALGDDCYILLQVDARKPNSLPECRFLGTDGKLDQLIINWRKNRKKWDTKKKFHENLAAVLDFALPSPPSVGDKAKDDEQADCGICYAKHLPVDDELGAHSGCATDYMCENPSCSRAFHSVCLRDWLRSITTTRQGKWEMCEGGVEKSDTDALEASFQAKKIGRSRIYTLVLWRKWLGGRSAFLGG

Solvent-accessible surface area (backbone atoms only — not comparable to full-atom values): 16793 Å² total; per-residue (Å²): 132,59,55,47,38,44,40,54,50,94,55,52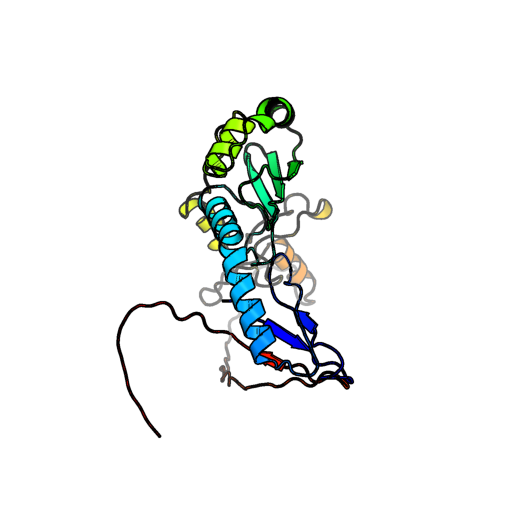,58,80,38,68,68,48,77,50,57,73,43,71,68,83,77,89,81,88,73,49,68,85,56,52,74,67,57,55,51,53,52,49,56,54,46,54,61,65,42,43,60,27,53,52,48,52,54,49,47,64,73,57,36,23,65,70,35,63,90,75,75,56,74,34,61,49,58,42,29,32,49,66,56,87,78,28,34,38,38,36,38,43,45,65,92,46,46,59,49,86,54,51,72,45,81,46,64,89,48,75,67,53,58,52,37,52,52,30,32,72,73,29,54,85,71,57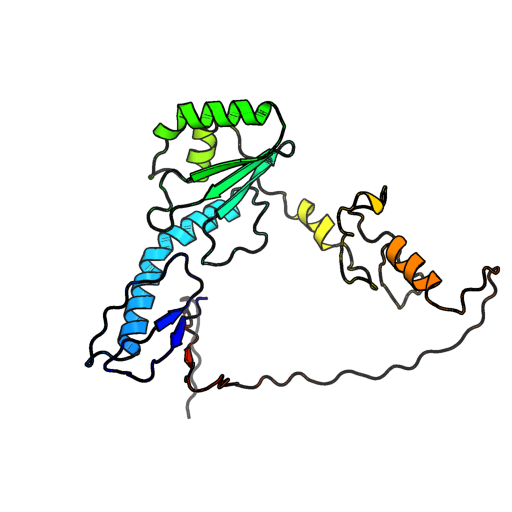,50,64,88,54,57,70,68,62,40,51,27,62,22,37,72,44,89,72,46,62,50,77,52,75,77,63,56,41,69,67,69,70,52,54,49,10,78,83,82,70,37,47,50,44,70,82,41,81,89,51,52,96,53,35,48,36,55,49,76,38,67,54,85,52,89,90,63,79,40,28,25,35,62,64,62,51,51,55,51,54,67,70,43,94,75,68,66,94,67,85,93,79,91,83,86,89,85,91,87,85,86,85,87,83,88,89,83,90,76,93,79,86,71,78,67,80,96,47,64,66,49,82,49,84,55,83,82,85,77,94,78,85,84,90,80,91,83,88,135

Foldseek 3Di:
DKWKWWWDDPPPPCDPIDIDIQALDDDDDDHHNPDDVVSVVVRRVVVVVQLPVQVVLVVLCVQWFAFPPPPDDINNDQWTWTDQPPQKIKIWGADSNLRLAQTDIDIDDDDPLSVLLVVLLVVQVVVRDSPDRNVVSSCNSSVGDGDGHDDPVVVVVQVVQAAAPQPRHQFADQDVVCPPRGRDGFDDADPPPVPRHTHRPVRVVVVLVPDPPPDPDDDDDDDDDDDDDDDDDDDDDDDLDDDPPIRMDIDDDDDDDDDDDDDDDDD

pLDDT: mean 75.23, std 26.18, range [21.62, 98.12]

Secondary structure (DSSP, 8-state):
-EEEEEE--TTTTTSPPEEEESSSS-------TT--HHHHHHHHHHHHHHTHHHHHHHHHHHHHS-EEE-SS--TT--EEEEEEETTEEEEEE--TTSTTSPPEEEEE-S-HHHHHHHHHHHHHGGG--TTS-HHHHHHHHHTS-PPPPPPHHHHHHHHSSPPBTTT--SB----GGGGGGTTPBP-EE-SSTTT--EE-HHHHHHHHHHSTT------------------------------TTS-EEEEEE--------------

InterPro domains:
  IPR013083 Zinc finger, RING/FYVE/PHD-type [G3DSA:3.30.40.10] (146-228)
  IPR016135 Ubiquitin-conjugating enzyme/RWD-like [G3DSA:3.10.110.10] (1-49)
  IPR026848 E3 ubiquitin-protein ligase FANCL [PTHR13206] (2-226)
  IPR026850 FANCL C-terminal domain [PF11793] (161-216)
  IPR043003 FANCL, UBC-like domain 3 superfamily [G3DSA:3.10.110.20] (51-145)
  IPR044037 FANCL, UBC-like domain 3 [PF18891] (53-149)

Mean predicted aligned error: 17.18 Å